Protein AF-A0A259NN08-F1 (afdb_monomer_lite)

Structure (mmCIF, N/CA/C/O backbone):
data_AF-A0A259NN08-F1
#
_entry.id   AF-A0A259NN08-F1
#
loop_
_atom_site.group_PDB
_atom_site.id
_atom_site.type_symbol
_atom_site.label_atom_id
_atom_site.label_alt_id
_atom_site.label_comp_id
_atom_site.label_asym_id
_atom_site.label_entity_id
_atom_site.label_seq_id
_atom_site.pdbx_PDB_ins_code
_atom_site.Cartn_x
_atom_site.Cartn_y
_atom_site.Cartn_z
_atom_site.occupancy
_atom_site.B_iso_or_equiv
_atom_site.auth_seq_id
_atom_site.auth_comp_id
_atom_site.auth_asym_id
_atom_site.auth_atom_id
_atom_site.pdbx_PDB_model_num
ATOM 1 N N . MET A 1 1 ? -8.388 13.231 16.267 1.00 87.25 1 MET A N 1
ATOM 2 C CA . MET A 1 1 ? -9.181 11.993 16.065 1.00 87.25 1 MET A CA 1
ATOM 3 C C . MET A 1 1 ? -8.551 11.195 14.936 1.00 87.25 1 MET A C 1
ATOM 5 O O . MET A 1 1 ? -8.188 11.804 13.936 1.00 87.25 1 MET A O 1
ATOM 9 N N . ILE A 1 2 ? -8.379 9.877 15.077 1.00 95.88 2 ILE A N 1
ATOM 10 C CA . ILE A 1 2 ? -7.629 9.086 14.085 1.00 95.88 2 ILE A CA 1
ATOM 11 C C . ILE A 1 2 ? -8.269 9.100 12.687 1.00 95.88 2 ILE A C 1
ATOM 13 O O . ILE A 1 2 ? -7.550 9.175 11.698 1.00 95.88 2 ILE A O 1
ATOM 17 N N . TYR A 1 3 ? -9.602 9.130 12.599 1.00 96.88 3 TYR A N 1
ATOM 18 C CA . TYR A 1 3 ? -10.326 9.185 11.325 1.00 96.88 3 TYR A CA 1
ATOM 19 C C . TYR A 1 3 ? -10.072 10.482 10.551 1.00 96.88 3 TYR A C 1
ATOM 21 O O . TYR A 1 3 ? -9.860 10.440 9.347 1.00 96.88 3 TYR A O 1
ATOM 29 N N . LEU A 1 4 ? -10.009 11.627 11.241 1.00 97.06 4 LEU A N 1
ATOM 30 C CA . LEU A 1 4 ? -9.666 12.908 10.612 1.00 97.06 4 LEU A CA 1
ATOM 31 C C . LEU A 1 4 ? -8.210 12.927 10.132 1.00 97.06 4 LEU A C 1
ATOM 33 O O . LEU A 1 4 ? -7.938 13.407 9.037 1.00 97.06 4 LEU A O 1
ATOM 37 N N . LYS A 1 5 ? -7.283 12.355 10.920 1.00 97.19 5 LYS A N 1
ATOM 38 C CA . LYS A 1 5 ? -5.887 12.167 10.489 1.00 97.19 5 LYS A CA 1
ATOM 39 C C . LYS A 1 5 ? -5.834 11.314 9.221 1.00 97.19 5 LYS A C 1
ATOM 41 O O . LYS A 1 5 ? -5.156 11.686 8.273 1.00 97.19 5 LYS A O 1
ATOM 46 N N . TRP A 1 6 ? -6.554 10.194 9.199 1.00 97.56 6 TRP A N 1
ATOM 47 C CA . TRP A 1 6 ? -6.638 9.327 8.028 1.00 97.56 6 TRP A CA 1
ATOM 48 C C . TRP A 1 6 ? -7.208 10.060 6.808 1.00 97.56 6 TRP A C 1
ATOM 50 O O . TRP A 1 6 ? -6.603 10.003 5.743 1.00 97.56 6 TRP A O 1
ATOM 60 N N . LEU A 1 7 ? -8.310 10.798 6.965 1.00 97.31 7 LEU A N 1
ATOM 61 C CA . LEU A 1 7 ? -8.932 11.547 5.872 1.00 97.31 7 LEU A CA 1
ATOM 62 C C . LEU A 1 7 ? -7.977 12.600 5.296 1.00 97.31 7 LEU A C 1
ATOM 64 O O . LEU A 1 7 ? -7.801 12.663 4.085 1.00 97.31 7 LEU A O 1
ATOM 68 N N . ALA A 1 8 ? -7.304 13.375 6.150 1.00 97.94 8 ALA A N 1
ATOM 69 C CA . ALA A 1 8 ? -6.311 14.355 5.712 1.00 97.94 8 ALA A CA 1
ATOM 70 C C . ALA A 1 8 ? -5.145 13.700 4.949 1.00 97.94 8 ALA A C 1
ATOM 72 O O . ALA A 1 8 ? -4.708 14.221 3.925 1.00 97.94 8 ALA A O 1
ATOM 73 N N . LEU A 1 9 ? -4.674 12.535 5.407 1.00 97.69 9 LEU A N 1
ATOM 74 C CA . LEU A 1 9 ? -3.636 11.769 4.714 1.00 97.69 9 LEU A CA 1
ATOM 75 C C . LEU A 1 9 ? -4.123 11.207 3.373 1.00 97.69 9 LEU A C 1
ATOM 77 O O . LEU A 1 9 ? -3.350 11.193 2.423 1.00 97.69 9 LEU A O 1
ATOM 81 N N . CYS A 1 10 ? -5.388 10.797 3.265 1.00 96.19 10 CYS A N 1
ATOM 82 C CA . CYS A 1 10 ? -5.976 10.373 1.993 1.00 96.19 10 CYS A CA 1
ATOM 83 C C . CYS A 1 10 ? -6.059 11.530 0.997 1.00 96.19 10 CYS A C 1
ATOM 85 O O . CYS A 1 10 ? -5.726 11.353 -0.168 1.00 96.19 10 CYS A O 1
ATOM 87 N N . LEU A 1 11 ? -6.463 12.718 1.453 1.00 96.38 11 LEU A N 1
ATOM 88 C CA . LEU A 1 11 ? -6.493 13.911 0.607 1.00 96.38 11 LEU A CA 1
ATOM 89 C C . LEU A 1 11 ? -5.084 14.291 0.136 1.00 96.38 11 LEU A C 1
ATOM 91 O O . LEU A 1 11 ? -4.893 14.584 -1.042 1.00 96.38 11 LEU A O 1
ATOM 95 N N . LEU A 1 12 ? -4.088 14.226 1.027 1.00 96.69 12 LEU A N 1
ATOM 96 C CA . LEU A 1 12 ? -2.688 14.431 0.658 1.00 96.69 12 LEU A CA 1
ATOM 97 C C . LEU A 1 12 ? -2.221 13.399 -0.374 1.00 96.69 12 LEU A C 1
ATOM 99 O O . LEU A 1 12 ? -1.596 13.770 -1.360 1.00 96.69 12 LEU A O 1
ATOM 103 N N . ASP A 1 13 ? -2.535 12.122 -0.166 1.00 95.31 13 ASP A N 1
ATOM 104 C CA . ASP A 1 13 ? -2.206 11.048 -1.100 1.00 95.31 13 ASP A CA 1
ATOM 105 C C . ASP A 1 13 ? -2.803 11.312 -2.493 1.00 95.31 13 ASP A C 1
ATOM 107 O O . ASP A 1 13 ? -2.093 11.221 -3.492 1.00 95.31 13 ASP A O 1
ATOM 111 N N . TRP A 1 14 ? -4.058 11.761 -2.574 1.00 94.25 14 TRP A N 1
ATOM 112 C CA . TRP A 1 14 ? -4.710 12.113 -3.841 1.00 94.25 14 TRP A CA 1
ATOM 113 C C . TRP A 1 14 ? -4.060 13.315 -4.534 1.00 94.25 14 TRP A C 1
ATOM 115 O O . TRP A 1 14 ? -3.833 13.282 -5.742 1.00 94.25 14 TRP A O 1
ATOM 125 N N . VAL A 1 15 ? -3.699 14.360 -3.783 1.00 95.75 15 VAL A N 1
ATOM 126 C CA . VAL A 1 15 ? -2.944 15.502 -4.328 1.00 95.75 15 VAL A CA 1
ATOM 127 C C . VAL A 1 15 ? -1.585 15.040 -4.856 1.00 95.75 15 VAL A C 1
ATOM 129 O O . VAL A 1 15 ? -1.176 15.404 -5.959 1.00 95.75 15 VAL A O 1
ATOM 132 N N . MET A 1 16 ? -0.900 14.180 -4.104 1.00 96.31 16 MET A N 1
ATOM 133 C CA . MET A 1 16 ? 0.395 13.637 -4.496 1.00 96.31 16 MET A CA 1
ATOM 134 C C . MET A 1 16 ? 0.298 12.721 -5.721 1.00 96.31 16 MET A C 1
ATOM 136 O O . MET A 1 16 ? 1.248 12.674 -6.501 1.00 96.31 16 MET A O 1
ATOM 140 N N . HIS A 1 17 ? -0.835 12.060 -5.972 1.00 94.88 17 HIS A N 1
ATOM 141 C CA . HIS A 1 17 ? -1.024 11.256 -7.184 1.00 94.88 17 HIS A CA 1
ATOM 142 C C . HIS A 1 17 ? -0.921 12.093 -8.466 1.00 94.88 17 HIS A C 1
ATOM 144 O O . HIS A 1 17 ? -0.378 11.614 -9.460 1.00 94.88 17 HIS A O 1
ATOM 150 N N . VAL A 1 18 ? -1.338 13.364 -8.446 1.00 94.88 18 VAL A N 1
ATOM 151 C CA . VAL A 1 18 ? -1.195 14.268 -9.605 1.00 94.88 18 VAL A CA 1
ATOM 152 C C . VAL A 1 18 ? 0.277 14.448 -9.991 1.00 94.88 18 VAL A C 1
ATOM 154 O O . VAL A 1 18 ? 0.616 14.548 -11.170 1.00 94.88 18 VAL A O 1
ATOM 157 N N . THR A 1 19 ? 1.183 14.410 -9.010 1.00 95.75 19 THR A N 1
ATOM 158 C CA . THR A 1 19 ? 2.625 14.561 -9.252 1.00 95.75 19 THR A CA 1
ATOM 159 C C . THR A 1 19 ? 3.241 13.367 -9.988 1.00 95.75 19 THR A C 1
ATOM 161 O O . THR A 1 19 ? 4.315 13.511 -10.575 1.00 95.75 19 THR A O 1
ATOM 164 N N . LEU A 1 20 ? 2.571 12.206 -10.019 1.00 95.31 20 LEU A N 1
ATOM 165 C CA . LEU A 1 20 ? 3.076 10.990 -10.667 1.00 95.31 20 LEU A CA 1
ATOM 166 C C . LEU A 1 20 ? 3.302 11.186 -12.172 1.00 95.31 20 LEU A C 1
ATOM 168 O O . LEU A 1 20 ? 4.257 10.632 -12.714 1.00 95.31 20 LEU A O 1
ATOM 172 N N . LEU A 1 21 ? 2.494 12.024 -12.832 1.00 93.25 21 LEU A N 1
ATOM 173 C CA . LEU A 1 21 ? 2.641 12.317 -14.262 1.00 93.25 21 LEU A CA 1
ATOM 174 C C . LEU A 1 21 ? 4.064 12.782 -14.618 1.00 93.25 21 LEU A C 1
ATOM 176 O O . LEU A 1 21 ? 4.598 12.407 -15.658 1.00 93.25 21 LEU A O 1
ATOM 180 N N . PHE A 1 22 ? 4.690 13.554 -13.726 1.00 95.12 22 PHE A N 1
ATOM 181 C CA . PHE A 1 22 ? 6.029 14.109 -13.926 1.00 95.12 22 PHE A CA 1
ATOM 182 C C . PHE A 1 22 ? 7.102 13.358 -13.134 1.00 95.12 22 PHE A C 1
ATOM 184 O O . PHE A 1 22 ? 8.208 13.147 -13.630 1.00 95.12 22 PHE A O 1
ATOM 191 N N . ALA A 1 23 ? 6.789 12.921 -11.912 1.00 95.50 23 ALA A N 1
ATOM 192 C CA . ALA A 1 23 ? 7.760 12.282 -11.035 1.00 95.50 23 ALA A CA 1
ATOM 193 C C . ALA A 1 23 ? 8.211 10.916 -11.570 1.00 95.50 23 ALA A C 1
ATOM 195 O O . ALA A 1 23 ? 9.403 10.615 -11.526 1.00 95.50 23 ALA A O 1
ATOM 196 N N . LEU A 1 24 ? 7.296 10.096 -12.103 1.00 95.00 24 LEU A N 1
ATOM 197 C CA . LEU A 1 24 ? 7.630 8.725 -12.500 1.00 95.00 24 LEU A CA 1
ATOM 198 C C . LEU A 1 24 ? 8.630 8.665 -13.667 1.00 95.00 24 LEU A C 1
ATOM 200 O O . LEU A 1 24 ? 9.645 7.979 -13.517 1.00 95.00 24 LEU A O 1
ATOM 204 N N . PRO A 1 25 ? 8.433 9.398 -14.786 1.00 95.19 25 PRO A N 1
ATOM 205 C CA . PRO A 1 25 ? 9.398 9.411 -15.884 1.00 95.19 25 PRO A CA 1
ATOM 206 C C . PRO A 1 25 ? 10.776 9.925 -15.458 1.00 95.19 25 PRO A C 1
ATOM 208 O O . PRO A 1 25 ? 11.789 9.374 -15.883 1.00 95.19 25 PRO A O 1
ATOM 211 N N . VAL A 1 26 ? 10.826 10.951 -14.602 1.00 96.06 26 VAL A N 1
ATOM 212 C CA . VAL A 1 26 ? 12.086 11.539 -14.126 1.00 96.06 26 VAL A CA 1
ATOM 213 C C . VAL A 1 26 ? 12.811 10.563 -13.202 1.00 96.06 26 VAL A C 1
ATOM 215 O O . VAL A 1 26 ? 13.972 10.239 -13.429 1.00 96.06 26 VAL A O 1
ATOM 218 N N . ILE A 1 27 ? 12.133 10.017 -12.193 1.00 95.12 27 ILE A N 1
ATOM 219 C CA . ILE A 1 27 ? 12.751 9.083 -11.243 1.00 95.12 27 ILE A CA 1
ATOM 220 C C . ILE A 1 27 ? 13.216 7.807 -11.959 1.00 95.12 27 ILE A C 1
ATOM 222 O O . ILE A 1 27 ? 14.317 7.323 -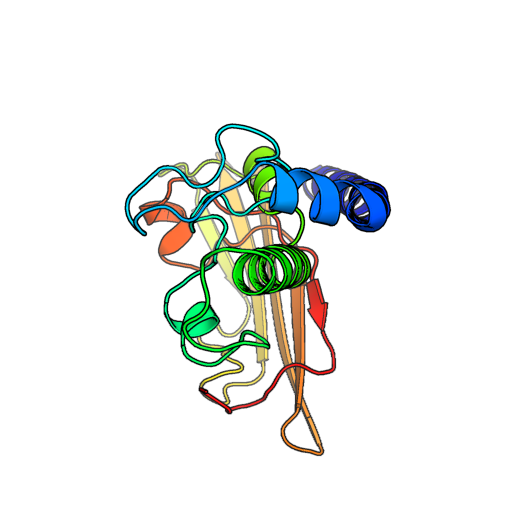11.695 1.00 95.12 27 ILE A O 1
ATOM 226 N N . ALA A 1 28 ? 12.435 7.276 -12.903 1.00 94.25 28 ALA A N 1
ATOM 227 C CA . ALA A 1 28 ? 12.818 6.097 -13.681 1.00 94.25 28 ALA A CA 1
ATOM 228 C C . ALA A 1 28 ? 14.071 6.322 -14.550 1.00 94.25 28 ALA A C 1
ATOM 230 O O . ALA A 1 28 ? 14.821 5.368 -14.794 1.00 94.25 28 ALA A O 1
ATOM 231 N N . LEU A 1 29 ? 14.308 7.563 -14.994 1.00 94.50 29 LEU A N 1
ATOM 232 C CA . LEU A 1 29 ? 15.490 7.957 -15.765 1.00 94.50 29 LEU A CA 1
ATOM 233 C C . LEU A 1 29 ? 16.755 7.972 -14.895 1.00 94.50 29 LEU A C 1
ATOM 235 O O . LEU A 1 29 ? 17.810 7.529 -15.340 1.00 94.50 29 LEU A O 1
ATOM 239 N N . PHE A 1 30 ? 16.635 8.426 -13.644 1.00 92.94 30 PHE A N 1
ATOM 240 C CA . PHE A 1 30 ? 17.750 8.514 -12.689 1.00 92.94 30 PHE A CA 1
ATOM 241 C C . PHE A 1 30 ? 17.925 7.268 -11.810 1.00 92.94 30 PHE A C 1
ATOM 243 O O . PHE A 1 30 ? 18.818 7.219 -10.964 1.00 92.94 30 PHE A O 1
ATOM 250 N N . THR A 1 31 ? 17.098 6.244 -12.001 1.00 91.12 31 THR A N 1
ATOM 251 C CA . THR A 1 31 ? 17.232 4.956 -11.317 1.00 91.12 31 THR A CA 1
ATOM 252 C C . THR A 1 31 ? 17.731 3.885 -12.275 1.00 91.12 31 THR A C 1
ATOM 254 O O . THR A 1 31 ? 17.393 3.847 -13.458 1.00 91.12 31 THR A O 1
ATOM 257 N N . ARG A 1 32 ? 18.554 2.987 -11.737 1.00 89.38 32 ARG A N 1
ATOM 258 C CA . ARG A 1 32 ? 19.102 1.823 -12.437 1.00 89.38 32 ARG A CA 1
ATOM 259 C C . ARG A 1 32 ? 18.629 0.543 -11.771 1.00 89.38 32 ARG A C 1
ATOM 261 O O . ARG A 1 32 ? 18.132 0.583 -10.647 1.00 89.38 32 ARG A O 1
ATOM 268 N N . GLU A 1 33 ? 18.798 -0.571 -12.470 1.00 89.94 33 GLU A N 1
ATOM 269 C CA . GLU A 1 33 ? 18.620 -1.894 -11.881 1.00 89.94 33 GLU A CA 1
ATOM 270 C C . GLU A 1 33 ? 19.486 -2.053 -10.627 1.00 89.94 33 GLU A C 1
ATOM 272 O O . GLU A 1 33 ? 20.635 -1.601 -10.581 1.00 89.94 33 GLU A O 1
ATOM 277 N N . GLN A 1 34 ? 18.918 -2.691 -9.607 1.00 89.56 34 GLN A N 1
ATOM 278 C CA . GLN A 1 34 ? 19.592 -2.977 -8.346 1.00 89.56 34 GLN A CA 1
ATOM 279 C C . GLN A 1 34 ? 19.284 -4.404 -7.882 1.00 89.56 34 GLN A C 1
ATOM 281 O O . GLN A 1 34 ? 18.180 -4.889 -8.104 1.00 89.56 34 GLN A O 1
ATOM 286 N N . PRO A 1 35 ? 20.195 -5.086 -7.178 1.00 87.06 35 PRO A N 1
ATOM 287 C CA . PRO A 1 35 ? 19.872 -6.334 -6.496 1.00 87.06 35 PRO A CA 1
ATOM 288 C C . PRO A 1 35 ? 18.635 -6.216 -5.585 1.00 87.06 35 PRO A C 1
ATOM 290 O O . PRO A 1 35 ? 18.445 -5.210 -4.903 1.00 87.06 35 PRO A O 1
ATOM 293 N N . TYR A 1 36 ? 17.811 -7.268 -5.534 1.00 83.75 36 TYR A N 1
ATOM 294 C CA . TYR A 1 36 ? 16.544 -7.295 -4.777 1.00 83.75 36 TYR A CA 1
ATOM 295 C C . TYR A 1 36 ? 16.689 -7.088 -3.260 1.00 83.75 36 TYR A C 1
ATOM 297 O O . TYR A 1 36 ? 15.703 -6.823 -2.584 1.00 83.75 36 TYR A O 1
ATOM 305 N N . ASN A 1 37 ? 17.897 -7.234 -2.720 1.00 77.00 37 ASN A N 1
ATOM 306 C CA . ASN A 1 37 ? 18.215 -7.082 -1.303 1.00 77.00 37 ASN A CA 1
ATOM 307 C C . ASN A 1 37 ? 18.754 -5.687 -0.934 1.00 77.00 37 ASN A C 1
ATOM 309 O O . ASN A 1 37 ? 19.098 -5.469 0.227 1.00 77.00 37 ASN A O 1
ATOM 313 N N . LEU A 1 38 ? 18.865 -4.756 -1.887 1.00 71.00 38 LEU A N 1
ATOM 314 C CA . LEU A 1 38 ? 19.333 -3.397 -1.613 1.00 71.00 38 LEU A CA 1
ATOM 315 C C . LEU A 1 38 ? 18.184 -2.430 -1.328 1.00 71.00 38 LEU A C 1
ATOM 317 O O . LEU A 1 38 ? 17.039 -2.640 -1.731 1.00 71.00 38 LEU A O 1
ATOM 321 N N . ARG A 1 39 ? 18.518 -1.336 -0.628 1.00 65.00 39 ARG A N 1
ATOM 322 C CA . ARG A 1 39 ? 17.580 -0.236 -0.390 1.00 65.00 39 ARG A CA 1
ATOM 323 C C . ARG A 1 39 ? 17.093 0.310 -1.732 1.00 65.00 39 ARG A C 1
ATOM 325 O O . ARG A 1 39 ? 17.924 0.692 -2.549 1.00 65.00 39 ARG A O 1
ATOM 332 N N . PRO A 1 40 ? 15.777 0.415 -1.932 1.00 69.12 40 PRO A N 1
ATOM 333 C CA . PRO A 1 40 ? 15.226 0.514 -3.274 1.00 69.12 40 PRO A CA 1
ATOM 334 C C . PRO A 1 40 ? 15.429 1.876 -3.939 1.00 69.12 40 PRO A C 1
ATOM 336 O O . PRO A 1 40 ? 15.799 1.947 -5.105 1.00 69.12 40 PRO A O 1
ATOM 339 N N . TYR A 1 41 ? 15.257 2.975 -3.203 1.00 81.56 41 TYR A N 1
ATOM 340 C CA . TYR A 1 41 ? 15.411 4.327 -3.739 1.00 81.56 41 TYR A CA 1
ATOM 341 C C . TYR A 1 41 ? 16.227 5.185 -2.772 1.00 81.56 41 TYR A C 1
ATOM 343 O O . TYR A 1 41 ? 15.844 5.363 -1.618 1.00 81.56 41 TYR A O 1
ATOM 351 N N . THR A 1 42 ? 17.345 5.741 -3.239 1.00 79.25 42 THR A N 1
ATOM 352 C CA . THR A 1 42 ? 18.116 6.770 -2.514 1.00 79.25 42 THR A CA 1
ATOM 353 C C . THR A 1 42 ? 17.570 8.176 -2.774 1.00 79.25 42 THR A C 1
ATOM 355 O O . THR A 1 42 ? 17.627 9.039 -1.904 1.00 79.25 42 THR A O 1
ATOM 358 N N . TRP A 1 43 ? 16.984 8.385 -3.954 1.00 87.25 43 TRP A N 1
ATOM 359 C CA . TRP A 1 43 ? 16.302 9.598 -4.397 1.00 87.25 43 TRP A CA 1
ATOM 360 C C . TRP A 1 43 ? 14.947 9.227 -5.012 1.00 87.25 43 TRP A C 1
ATOM 362 O O . TRP A 1 43 ? 14.787 8.129 -5.543 1.00 87.25 43 TRP A O 1
ATOM 372 N N . GLY A 1 44 ? 13.952 10.115 -4.917 1.00 89.31 44 GLY A N 1
ATOM 373 C CA . GLY A 1 44 ? 12.598 9.840 -5.417 1.00 89.31 44 GLY A CA 1
ATOM 374 C C . GLY A 1 44 ? 11.831 8.787 -4.603 1.00 89.31 44 GLY A C 1
ATOM 375 O O . GLY A 1 44 ? 10.775 8.322 -5.028 1.00 89.31 44 GLY A O 1
ATOM 376 N N . TRP A 1 45 ? 12.339 8.423 -3.421 1.00 90.75 45 TRP A N 1
ATOM 377 C CA . TRP A 1 45 ? 11.791 7.356 -2.580 1.00 90.75 45 TRP A CA 1
ATOM 378 C C . TRP A 1 45 ? 10.345 7.603 -2.152 1.00 90.75 45 TRP A C 1
ATOM 380 O O . TRP A 1 45 ? 9.614 6.642 -1.944 1.00 90.75 45 TRP A O 1
ATOM 390 N N . LEU A 1 46 ? 9.915 8.868 -2.064 1.00 93.94 46 LEU A N 1
ATOM 391 C CA . LEU A 1 46 ? 8.540 9.226 -1.715 1.00 93.94 46 LEU A CA 1
ATOM 392 C C . LEU A 1 46 ? 7.525 8.624 -2.704 1.00 93.94 46 LEU A C 1
ATOM 394 O O . LEU A 1 46 ? 6.458 8.175 -2.286 1.00 93.94 46 LEU A O 1
ATOM 398 N N . TRP A 1 47 ? 7.883 8.569 -3.992 1.00 94.62 47 TRP A N 1
ATOM 399 C CA . TRP A 1 47 ? 7.056 8.018 -5.070 1.00 94.62 47 TRP A CA 1
ATOM 400 C C . TRP A 1 47 ? 7.294 6.529 -5.317 1.00 94.62 47 TRP A C 1
ATOM 402 O O . TRP A 1 47 ? 6.425 5.860 -5.871 1.00 94.62 47 TRP A O 1
ATOM 412 N N . GLY A 1 48 ? 8.471 6.030 -4.943 1.00 91.44 48 GLY A N 1
ATOM 413 C CA . GLY A 1 48 ? 8.877 4.644 -5.133 1.00 91.44 48 GLY A CA 1
ATOM 414 C C . GLY A 1 48 ? 8.444 3.709 -4.005 1.00 91.44 48 GLY A C 1
ATOM 415 O O . GLY A 1 48 ? 7.895 4.112 -2.977 1.00 91.44 48 GLY A O 1
ATOM 416 N N . THR A 1 49 ? 8.733 2.426 -4.201 1.00 90.62 49 THR A N 1
ATOM 417 C CA . THR A 1 49 ? 8.564 1.374 -3.194 1.00 90.62 49 THR A CA 1
ATOM 418 C C . THR A 1 49 ? 9.688 1.407 -2.168 1.00 90.62 49 THR A C 1
ATOM 420 O O . THR A 1 49 ? 10.846 1.567 -2.528 1.00 90.62 49 THR A O 1
ATOM 423 N N . TRP A 1 50 ? 9.369 1.240 -0.882 1.00 88.19 50 TRP A N 1
ATOM 424 C CA . TRP A 1 50 ? 10.369 1.144 0.195 1.00 88.19 50 TRP A CA 1
ATOM 425 C C . TRP A 1 50 ? 10.833 -0.303 0.443 1.00 88.19 50 TRP A C 1
ATOM 427 O O . TRP A 1 50 ? 11.833 -0.507 1.127 1.00 88.19 50 TRP A O 1
ATOM 437 N N . ASP A 1 51 ? 10.139 -1.292 -0.130 1.00 87.25 51 ASP A N 1
ATOM 438 C CA . ASP A 1 51 ? 10.342 -2.730 0.083 1.00 87.25 51 ASP A CA 1
ATOM 439 C C . ASP A 1 51 ? 10.863 -3.494 -1.145 1.00 87.25 51 ASP A C 1
ATOM 441 O O . ASP A 1 51 ? 11.190 -4.671 -1.030 1.00 87.25 51 ASP A O 1
ATOM 445 N N . ASN A 1 52 ? 10.939 -2.854 -2.315 1.00 90.81 52 ASN A N 1
ATOM 446 C CA . ASN A 1 52 ? 11.308 -3.494 -3.582 1.00 90.81 52 ASN A CA 1
ATOM 447 C C . ASN A 1 52 ? 12.121 -2.547 -4.466 1.00 90.81 52 ASN A C 1
ATOM 449 O O . ASN A 1 52 ? 11.793 -1.358 -4.488 1.00 90.81 52 ASN A O 1
ATOM 453 N N . PRO A 1 53 ? 13.123 -3.045 -5.217 1.00 92.25 53 PRO A N 1
ATOM 454 C CA . PRO A 1 53 ? 14.016 -2.219 -6.029 1.00 92.25 53 PRO A CA 1
ATOM 455 C C . PRO A 1 53 ? 13.272 -1.506 -7.173 1.00 92.25 53 PRO A C 1
ATOM 457 O O . PRO A 1 53 ? 12.134 -1.869 -7.483 1.00 92.25 53 PRO A O 1
ATOM 460 N N . PRO A 1 54 ? 13.897 -0.526 -7.857 1.00 91.88 54 PRO A N 1
ATOM 461 C CA . PRO A 1 54 ? 13.201 0.294 -8.845 1.00 91.88 54 PRO A CA 1
ATOM 462 C C . PRO A 1 54 ? 12.622 -0.482 -10.026 1.00 91.88 54 PRO A C 1
ATOM 464 O O . PRO A 1 54 ? 11.595 -0.085 -10.568 1.00 91.88 54 PRO A O 1
ATOM 467 N N . GLN A 1 55 ? 13.261 -1.588 -10.425 1.00 92.25 55 GLN A N 1
ATOM 468 C CA . GLN A 1 55 ? 12.741 -2.475 -11.472 1.00 92.25 55 GLN A CA 1
ATOM 469 C C . GLN A 1 55 ? 11.556 -3.349 -11.029 1.00 92.25 55 GLN A C 1
ATOM 471 O O . GLN A 1 55 ? 10.987 -4.051 -11.859 1.00 92.25 55 GLN A O 1
ATOM 476 N N . GLY A 1 56 ? 11.178 -3.295 -9.753 1.00 92.19 56 GLY A N 1
ATOM 477 C CA . GLY A 1 56 ? 10.094 -4.062 -9.158 1.00 92.19 56 GLY A CA 1
ATOM 478 C C . GLY A 1 56 ? 10.503 -5.426 -8.626 1.00 92.19 56 GLY A C 1
ATOM 479 O O . GLY A 1 56 ? 11.670 -5.809 -8.669 1.00 92.19 56 GLY A O 1
ATOM 480 N N . ASP A 1 57 ? 9.523 -6.141 -8.072 1.00 91.69 57 ASP A N 1
ATOM 481 C CA . ASP A 1 57 ? 9.710 -7.496 -7.551 1.00 91.69 57 ASP A CA 1
ATOM 482 C C . ASP A 1 57 ? 9.912 -8.537 -8.672 1.00 91.69 57 ASP A C 1
ATOM 484 O O . ASP A 1 57 ? 9.655 -8.281 -9.851 1.00 91.69 57 ASP A O 1
ATOM 488 N N . ARG A 1 58 ? 10.366 -9.744 -8.304 1.00 91.31 58 ARG A N 1
ATOM 489 C CA . ARG A 1 58 ? 10.626 -10.818 -9.278 1.00 91.31 58 ARG A CA 1
ATOM 490 C C . ARG A 1 58 ? 9.397 -11.160 -10.112 1.00 91.31 58 ARG A C 1
ATOM 492 O O . ARG A 1 58 ? 9.523 -11.312 -11.317 1.00 91.31 58 ARG A O 1
ATOM 499 N N . GLY A 1 59 ? 8.223 -11.267 -9.490 1.00 90.75 59 GLY A N 1
ATOM 500 C CA . GLY A 1 59 ? 6.991 -11.607 -10.200 1.00 90.75 59 GLY A CA 1
ATOM 501 C C . GLY A 1 59 ? 6.605 -10.534 -11.216 1.00 90.75 59 GLY A C 1
ATOM 502 O O . GLY A 1 59 ? 6.138 -10.846 -12.310 1.00 90.75 59 GLY A O 1
ATOM 503 N N . PHE A 1 60 ? 6.840 -9.265 -10.888 1.00 93.06 60 PHE A N 1
ATOM 504 C CA . PHE A 1 60 ? 6.661 -8.164 -11.816 1.00 93.06 60 PHE A CA 1
ATOM 505 C C . PHE A 1 60 ? 7.601 -8.275 -13.010 1.00 93.06 60 PHE A C 1
ATOM 507 O O . PHE A 1 60 ? 7.115 -8.304 -14.138 1.00 93.06 60 PHE A O 1
ATOM 514 N N . VAL A 1 61 ? 8.905 -8.410 -12.763 1.00 94.00 61 VAL A N 1
ATOM 515 C CA . VAL A 1 61 ? 9.920 -8.492 -13.822 1.00 94.00 61 VAL A CA 1
ATOM 516 C C . VAL A 1 61 ? 9.701 -9.697 -14.740 1.00 94.00 61 VAL A C 1
ATOM 518 O O . VAL A 1 61 ? 9.926 -9.583 -15.942 1.00 94.00 61 VAL A O 1
ATOM 521 N N . THR A 1 62 ? 9.258 -10.840 -14.214 1.00 94.06 62 THR A N 1
ATOM 522 C CA . THR A 1 62 ? 9.110 -12.066 -15.014 1.00 94.06 62 THR A CA 1
ATOM 523 C C . THR A 1 62 ? 7.786 -12.166 -15.761 1.00 94.06 62 THR A C 1
ATOM 525 O O . THR A 1 62 ? 7.741 -12.833 -16.791 1.00 94.06 62 THR A O 1
ATOM 528 N N . SER A 1 63 ? 6.701 -11.565 -15.253 1.00 89.94 63 SER A N 1
ATOM 529 C CA . SER A 1 63 ? 5.352 -11.895 -15.749 1.00 89.94 63 SER A CA 1
ATOM 530 C C . SER A 1 63 ? 4.316 -10.770 -15.739 1.00 89.94 63 SER A C 1
ATOM 532 O O . SER A 1 63 ? 3.285 -10.916 -16.391 1.00 89.94 63 SER A O 1
ATOM 534 N N . ARG A 1 64 ? 4.536 -9.660 -15.015 1.00 88.94 64 ARG A N 1
ATOM 535 C CA . ARG A 1 64 ? 3.510 -8.601 -14.864 1.00 88.94 64 ARG A CA 1
ATOM 536 C C . ARG A 1 64 ? 3.914 -7.248 -15.445 1.00 88.94 64 ARG A C 1
ATOM 538 O O . ARG A 1 64 ? 3.098 -6.329 -15.441 1.00 88.94 64 ARG A O 1
ATOM 545 N N . CYS A 1 65 ? 5.153 -7.103 -15.903 1.00 92.12 65 CYS A N 1
ATOM 546 C CA . CYS A 1 65 ? 5.595 -5.939 -16.658 1.00 92.12 65 CYS A CA 1
ATOM 547 C C . CYS A 1 65 ? 5.294 -6.102 -18.159 1.00 92.12 65 CYS A C 1
ATOM 549 O O . CYS A 1 65 ? 4.966 -7.192 -18.626 1.00 92.12 65 CYS A O 1
ATOM 551 N N . TRP A 1 66 ? 5.405 -5.018 -18.931 1.00 91.75 66 TRP A N 1
ATOM 552 C CA . TRP A 1 66 ? 5.170 -5.060 -20.381 1.00 91.75 66 TRP A CA 1
ATOM 553 C C . TRP A 1 66 ? 6.279 -5.771 -21.151 1.00 91.75 66 TRP A C 1
ATOM 555 O O . TRP A 1 66 ? 6.026 -6.340 -22.209 1.00 91.75 66 TRP A O 1
ATOM 565 N N . LEU A 1 67 ? 7.509 -5.720 -20.637 1.00 94.50 67 LEU A N 1
ATOM 566 C CA . LEU A 1 67 ? 8.688 -6.271 -21.297 1.00 94.50 67 LEU A CA 1
ATOM 567 C C . LEU A 1 67 ? 9.381 -7.265 -20.353 1.00 94.50 67 LEU A C 1
ATOM 569 O O . LEU A 1 67 ? 10.316 -6.874 -19.647 1.00 94.50 67 L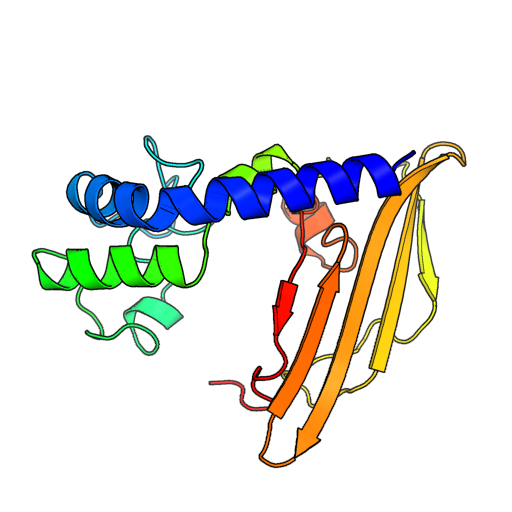EU A O 1
ATOM 573 N N . PRO A 1 68 ? 8.924 -8.530 -20.297 1.00 95.38 68 PRO A N 1
ATOM 574 C CA . PRO A 1 68 ? 9.436 -9.524 -19.360 1.00 95.38 68 PRO A CA 1
ATOM 575 C C . PRO A 1 68 ? 10.954 -9.697 -19.412 1.00 95.38 68 PRO A C 1
ATOM 577 O O . PRO A 1 68 ? 11.566 -9.718 -20.482 1.00 95.38 68 PRO A O 1
ATOM 580 N N . ASN A 1 69 ? 11.561 -9.846 -18.236 1.00 94.88 69 ASN A N 1
ATOM 581 C CA . ASN A 1 69 ? 13.001 -10.030 -18.035 1.00 94.88 69 ASN A CA 1
ATOM 582 C C . ASN A 1 69 ? 13.872 -8.876 -18.568 1.00 94.88 69 ASN A C 1
ATOM 584 O O . ASN A 1 69 ? 15.072 -9.049 -18.760 1.00 94.88 69 ASN A O 1
ATOM 588 N N . GLN A 1 70 ? 13.288 -7.697 -18.817 1.00 95.19 70 GLN A N 1
ATOM 589 C CA . GLN A 1 70 ? 14.024 -6.503 -19.235 1.00 95.19 70 GLN A CA 1
ATOM 590 C C . GLN A 1 70 ? 14.148 -5.514 -18.069 1.00 95.19 70 GLN A C 1
ATOM 592 O O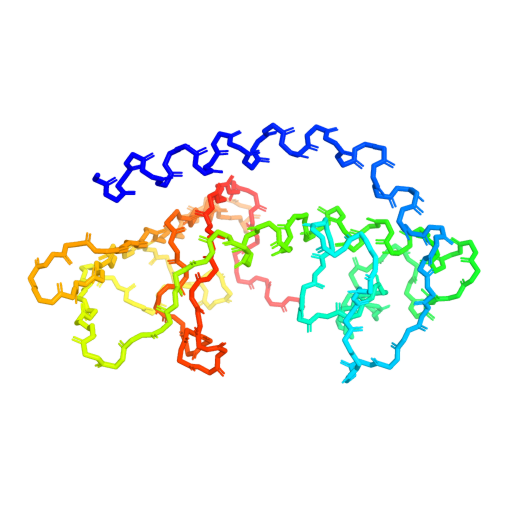 . GLN A 1 70 ? 13.162 -4.923 -17.627 1.00 95.19 70 GLN A O 1
ATOM 597 N N . THR A 1 71 ? 15.369 -5.297 -17.590 1.00 93.88 71 THR A N 1
ATOM 598 C CA . THR A 1 71 ? 15.663 -4.440 -16.423 1.00 93.88 71 THR A CA 1
ATOM 599 C C . THR A 1 71 ? 16.569 -3.249 -16.756 1.00 93.88 71 THR A C 1
ATOM 601 O O . THR A 1 71 ? 16.612 -2.270 -16.005 1.00 93.88 71 THR A O 1
ATOM 604 N N . THR A 1 72 ? 17.211 -3.255 -17.927 1.00 93.88 72 THR A N 1
ATOM 605 C CA . THR A 1 72 ? 18.187 -2.244 -18.366 1.00 93.88 72 THR A CA 1
ATOM 606 C C . THR A 1 72 ? 17.739 -1.472 -19.617 1.00 93.88 72 THR A C 1
ATOM 608 O O . THR A 1 72 ? 16.777 -1.837 -20.300 1.00 93.88 72 THR A O 1
ATOM 611 N N . GLY A 1 73 ? 18.418 -0.354 -19.902 1.00 94.19 73 GLY A N 1
ATOM 612 C CA . GLY A 1 73 ? 18.153 0.495 -21.071 1.00 94.19 73 GLY A CA 1
ATOM 613 C C . GLY A 1 73 ? 16.740 1.093 -21.103 1.00 94.19 73 GLY A C 1
ATOM 614 O O . GLY A 1 73 ? 16.095 1.258 -20.065 1.00 94.19 73 GLY A O 1
ATOM 615 N N . VAL A 1 74 ? 16.253 1.395 -22.313 1.00 95.56 74 VAL A N 1
ATOM 616 C CA . VAL A 1 74 ? 14.910 1.966 -22.550 1.00 95.56 74 VAL A CA 1
ATOM 617 C C . VAL A 1 74 ? 13.803 1.004 -22.108 1.00 95.56 74 VAL A C 1
ATOM 619 O O . VAL A 1 74 ? 12.810 1.419 -21.518 1.00 95.56 74 VAL A O 1
ATOM 622 N N . ARG A 1 75 ? 13.989 -0.303 -22.322 1.00 96.06 75 ARG A N 1
ATOM 623 C CA . ARG A 1 75 ? 13.010 -1.323 -21.919 1.00 96.06 75 ARG A CA 1
ATOM 624 C C . ARG A 1 75 ? 12.879 -1.416 -20.398 1.00 96.06 75 ARG A C 1
ATOM 626 O O . ARG A 1 75 ? 11.772 -1.397 -19.867 1.00 96.06 75 ARG A O 1
ATOM 633 N N . GLY A 1 76 ? 14.012 -1.440 -19.698 1.00 95.75 76 GLY A N 1
ATOM 634 C CA . GLY A 1 76 ? 14.055 -1.367 -18.242 1.00 95.75 76 GLY A CA 1
ATOM 635 C C . GLY A 1 76 ? 13.455 -0.070 -17.711 1.00 95.75 76 GLY A C 1
ATOM 636 O O . GLY A 1 76 ? 12.711 -0.100 -16.739 1.00 95.75 76 GLY A O 1
ATOM 637 N N . TYR A 1 77 ? 13.722 1.059 -18.373 1.00 96.06 77 TYR A N 1
ATOM 638 C CA . TYR A 1 77 ? 13.103 2.344 -18.052 1.00 96.06 77 TYR A CA 1
ATOM 639 C C . TYR A 1 77 ? 11.568 2.273 -18.095 1.00 96.06 77 TYR A C 1
ATOM 641 O O . TYR A 1 77 ? 10.926 2.601 -17.098 1.00 96.06 77 TYR A O 1
ATOM 649 N N . CYS A 1 78 ? 10.978 1.767 -19.184 1.00 96.12 78 CYS A N 1
ATOM 650 C CA . CYS A 1 78 ? 9.524 1.609 -19.295 1.00 96.12 78 CYS A CA 1
ATOM 651 C C . CYS A 1 78 ? 8.956 0.711 -18.185 1.00 96.12 78 CYS A C 1
ATOM 653 O O . CYS A 1 78 ? 7.938 1.044 -17.577 1.00 96.12 78 CYS A O 1
ATOM 655 N N . ASN A 1 79 ? 9.638 -0.393 -17.869 1.00 95.94 79 ASN A N 1
ATOM 656 C CA . ASN A 1 79 ? 9.227 -1.282 -16.783 1.00 95.94 79 ASN A CA 1
ATOM 657 C C . ASN A 1 79 ? 9.312 -0.612 -15.400 1.00 95.94 79 ASN A C 1
ATOM 659 O O . ASN A 1 79 ? 8.417 -0.823 -14.586 1.00 95.94 79 ASN A O 1
ATOM 663 N N . ARG A 1 80 ? 10.327 0.223 -15.131 1.00 94.56 80 ARG A N 1
ATOM 664 C CA . ARG A 1 80 ? 10.426 1.004 -13.880 1.00 94.56 80 ARG A CA 1
ATOM 665 C C . ARG A 1 80 ? 9.284 2.008 -13.745 1.00 94.56 80 ARG A C 1
AT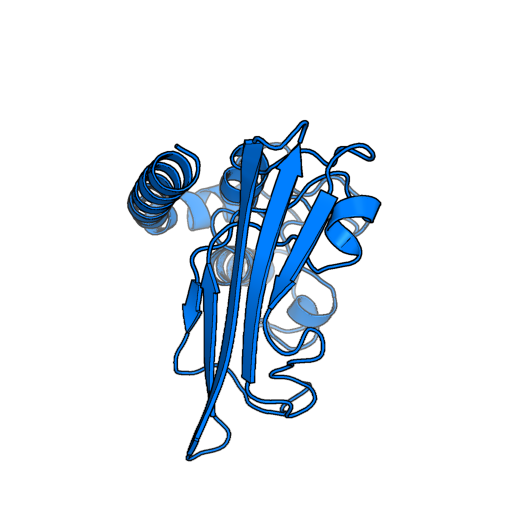OM 667 O O . ARG A 1 80 ? 8.682 2.103 -12.678 1.00 94.56 80 ARG A O 1
ATOM 674 N N . VAL A 1 81 ? 8.945 2.715 -14.827 1.00 95.50 81 VAL A N 1
ATOM 675 C CA . VAL A 1 81 ? 7.777 3.614 -14.846 1.00 95.50 81 VAL A CA 1
ATOM 676 C C . VAL A 1 81 ? 6.508 2.827 -14.509 1.00 95.50 81 VAL A C 1
ATOM 678 O O . VAL A 1 81 ? 5.771 3.208 -13.602 1.00 95.50 81 VAL A O 1
ATOM 681 N N . LEU A 1 82 ? 6.286 1.687 -15.171 1.00 95.44 82 LEU A N 1
ATOM 682 C CA . LEU A 1 82 ? 5.120 0.837 -14.928 1.00 95.44 82 LEU A CA 1
ATOM 683 C C . LEU A 1 82 ? 5.078 0.275 -13.497 1.00 95.44 82 LEU A C 1
ATOM 685 O O . LEU A 1 82 ? 4.003 0.190 -12.902 1.00 95.44 82 LEU A O 1
ATOM 689 N N . TRP A 1 83 ? 6.229 -0.074 -12.917 1.00 94.38 83 TRP A N 1
ATOM 690 C CA . TRP A 1 83 ? 6.318 -0.520 -11.527 1.00 94.38 83 TRP A CA 1
ATOM 691 C C . TRP A 1 83 ? 5.805 0.544 -10.555 1.00 94.38 83 TRP A C 1
ATOM 693 O O . TRP A 1 83 ? 5.022 0.233 -9.654 1.00 94.38 83 TRP A O 1
ATOM 703 N N . MET A 1 84 ? 6.208 1.799 -10.762 1.00 93.94 84 MET A N 1
ATOM 704 C CA . MET A 1 84 ? 5.782 2.909 -9.916 1.00 93.94 84 MET A CA 1
ATOM 705 C C . MET A 1 84 ? 4.322 3.309 -10.164 1.00 93.94 84 MET A C 1
ATOM 707 O O . MET A 1 84 ? 3.649 3.707 -9.222 1.00 93.94 84 MET A O 1
ATOM 711 N N . ILE A 1 85 ? 3.795 3.144 -11.385 1.00 93.38 85 ILE A N 1
ATOM 712 C CA . ILE A 1 85 ? 2.350 3.287 -11.653 1.00 93.38 85 ILE A CA 1
ATOM 713 C C . ILE A 1 85 ? 1.556 2.230 -10.878 1.00 93.38 85 ILE A C 1
ATOM 715 O O . ILE A 1 85 ? 0.490 2.519 -10.343 1.00 93.38 85 ILE A O 1
ATOM 719 N N . ARG A 1 86 ? 2.070 0.996 -10.812 1.00 91.06 86 ARG A N 1
ATOM 720 C CA . ARG A 1 86 ? 1.426 -0.112 -10.096 1.00 91.06 86 ARG A CA 1
ATOM 721 C C . ARG A 1 86 ? 1.484 0.056 -8.575 1.00 91.06 86 ARG A C 1
ATOM 723 O O . ARG A 1 86 ? 0.572 -0.393 -7.886 1.00 91.06 86 ARG A O 1
ATOM 730 N N . ASN A 1 87 ? 2.549 0.664 -8.056 1.00 91.62 87 ASN A N 1
ATOM 731 C CA . ASN A 1 87 ? 2.777 0.861 -6.623 1.00 91.62 87 ASN A CA 1
ATOM 732 C C . ASN A 1 87 ? 3.091 2.335 -6.314 1.00 91.62 87 ASN A C 1
ATOM 734 O O . ASN A 1 87 ? 4.195 2.642 -5.851 1.00 91.62 87 ASN A O 1
ATOM 738 N N . PRO A 1 88 ? 2.148 3.253 -6.584 1.00 93.50 88 PRO A N 1
ATOM 739 C CA . PRO A 1 88 ? 2.406 4.674 -6.451 1.00 93.50 88 PRO A CA 1
ATOM 740 C C . PRO A 1 88 ? 2.576 5.053 -4.981 1.00 93.50 88 PRO A C 1
ATOM 742 O O . PRO A 1 88 ? 1.916 4.499 -4.101 1.00 93.50 88 PRO A O 1
ATOM 745 N N . LEU A 1 89 ? 3.463 6.018 -4.726 1.00 95.06 89 LEU A N 1
ATOM 746 C CA . LEU A 1 89 ? 3.574 6.717 -3.440 1.00 95.06 89 LEU A CA 1
ATOM 747 C C . LEU A 1 89 ? 3.802 5.801 -2.223 1.00 95.06 89 LEU A C 1
ATOM 749 O O . LEU A 1 89 ? 3.452 6.145 -1.093 1.00 95.06 89 LEU A O 1
ATOM 753 N N . TYR A 1 90 ? 4.426 4.635 -2.411 1.00 92.81 90 TYR A N 1
ATOM 754 C CA . TYR A 1 90 ? 4.699 3.719 -1.301 1.00 92.81 90 TYR A CA 1
ATOM 755 C C . TYR A 1 90 ? 5.559 4.371 -0.210 1.00 92.81 90 TYR A C 1
ATOM 757 O O . TYR A 1 90 ? 5.341 4.101 0.974 1.00 92.81 90 TYR A O 1
ATOM 765 N N . GLY A 1 91 ? 6.495 5.248 -0.585 1.00 93.69 91 GLY A N 1
ATOM 766 C CA . GLY A 1 91 ? 7.261 6.069 0.348 1.00 93.69 91 GLY A CA 1
ATOM 767 C C . GLY A 1 91 ? 6.391 7.023 1.167 1.00 93.69 91 GLY A C 1
ATOM 768 O O . GLY A 1 91 ? 6.549 7.086 2.385 1.00 93.69 91 GLY A O 1
ATOM 769 N N . LEU A 1 92 ? 5.423 7.708 0.553 1.00 95.00 92 LEU A N 1
ATOM 770 C CA . LEU A 1 92 ? 4.458 8.537 1.288 1.00 95.00 92 LEU A CA 1
ATOM 771 C C . LEU A 1 92 ? 3.624 7.688 2.251 1.00 95.00 92 LEU A C 1
ATOM 773 O O . LEU A 1 92 ? 3.470 8.042 3.418 1.00 95.00 92 LEU A O 1
ATOM 777 N N . ALA A 1 93 ? 3.148 6.528 1.801 1.00 94.94 93 ALA A N 1
ATOM 778 C CA . ALA A 1 93 ? 2.388 5.610 2.641 1.00 94.94 93 ALA A CA 1
ATOM 779 C C . ALA A 1 93 ? 3.222 5.045 3.812 1.00 94.94 93 ALA A C 1
ATOM 781 O O . ALA A 1 93 ? 2.668 4.730 4.869 1.00 94.94 93 ALA A O 1
ATOM 782 N N . ARG A 1 94 ? 4.551 4.939 3.647 1.00 93.12 94 ARG A N 1
ATOM 783 C CA . ARG A 1 94 ? 5.513 4.625 4.718 1.00 93.12 94 ARG A CA 1
ATOM 784 C C . ARG A 1 94 ? 5.709 5.798 5.674 1.00 93.12 94 ARG A C 1
ATOM 786 O O . ARG A 1 94 ? 5.734 5.576 6.879 1.00 93.12 94 ARG A O 1
ATOM 793 N N . LEU A 1 95 ? 5.827 7.021 5.161 1.00 94.50 95 LEU A N 1
ATOM 794 C CA . LEU A 1 95 ? 5.932 8.237 5.972 1.00 94.50 95 LEU A CA 1
ATOM 795 C C . LEU A 1 95 ? 4.670 8.450 6.826 1.00 94.50 95 LEU A C 1
ATOM 797 O O . LEU A 1 95 ? 4.752 8.851 7.982 1.00 94.50 95 LEU A O 1
ATOM 801 N N . ALA A 1 96 ? 3.504 8.124 6.271 1.00 96.88 96 ALA A N 1
ATOM 802 C CA . ALA A 1 96 ? 2.201 8.202 6.923 1.00 96.88 96 ALA A CA 1
ATOM 803 C C . ALA A 1 96 ? 1.852 6.972 7.789 1.00 96.88 96 ALA A C 1
ATOM 805 O O . ALA A 1 96 ? 0.726 6.869 8.290 1.00 96.88 96 ALA A O 1
ATOM 806 N N . ALA A 1 97 ? 2.775 6.018 7.934 1.00 97.06 97 ALA A N 1
ATOM 807 C CA . ALA A 1 97 ? 2.532 4.758 8.621 1.00 97.06 97 ALA A CA 1
ATOM 808 C C . ALA A 1 97 ? 2.296 4.928 10.130 1.00 97.06 97 ALA A C 1
ATOM 810 O O . ALA A 1 97 ? 2.701 5.914 10.749 1.00 97.06 97 ALA A O 1
ATOM 811 N N . LEU A 1 98 ? 1.665 3.921 10.735 1.00 97.50 98 LEU A N 1
ATOM 812 C CA . LEU A 1 98 ? 1.623 3.778 12.189 1.00 97.50 98 LEU A CA 1
ATOM 813 C C . LEU A 1 98 ? 2.784 2.889 12.640 1.00 97.50 98 LEU A C 1
ATOM 815 O O . LEU A 1 98 ? 2.925 1.797 12.086 1.00 97.50 98 LEU A O 1
ATOM 819 N N . PRO A 1 99 ? 3.601 3.313 13.619 1.00 97.06 99 PRO A N 1
ATOM 820 C CA . PRO A 1 99 ? 4.634 2.453 14.176 1.00 97.06 99 PRO A CA 1
ATOM 821 C C . PRO A 1 99 ? 3.994 1.273 14.907 1.00 97.06 99 PRO A C 1
ATOM 823 O O . PRO A 1 99 ? 2.919 1.403 15.501 1.00 97.06 99 PRO A O 1
ATOM 826 N N . TYR A 1 100 ? 4.657 0.123 14.859 1.00 96.88 100 TYR A N 1
ATOM 827 C CA . TYR A 1 100 ? 4.283 -1.009 15.693 1.00 96.88 100 TYR A CA 1
ATOM 828 C C . TYR A 1 100 ? 4.552 -0.683 17.163 1.00 96.88 100 TYR A C 1
ATOM 830 O O . TYR A 1 100 ? 5.572 -0.086 17.502 1.00 96.88 100 TYR A O 1
ATOM 838 N N . ASN A 1 101 ? 3.620 -1.062 18.032 1.00 96.69 101 ASN A N 1
ATOM 839 C CA . ASN A 1 101 ? 3.774 -0.947 19.473 1.00 96.69 101 ASN A CA 1
ATOM 840 C C . ASN A 1 101 ? 3.235 -2.240 20.110 1.00 96.69 101 ASN A C 1
ATOM 842 O O . ASN A 1 101 ? 2.057 -2.538 19.903 1.00 96.69 101 ASN A O 1
ATOM 846 N N . PRO A 1 102 ? 4.060 -3.000 20.853 1.00 95.88 102 PRO A N 1
ATOM 847 C CA . PRO A 1 102 ? 3.640 -4.261 21.465 1.00 95.88 102 PRO A CA 1
ATOM 848 C C . PRO A 1 102 ? 2.568 -4.092 22.553 1.00 95.88 102 PRO A C 1
ATOM 850 O O . PRO A 1 102 ? 1.813 -5.027 22.795 1.00 95.88 102 PRO A O 1
ATOM 853 N N . ASP A 1 103 ? 2.452 -2.908 23.161 1.00 97.56 103 ASP A N 1
ATOM 854 C CA . ASP A 1 103 ? 1.435 -2.592 24.175 1.00 97.56 103 ASP A CA 1
ATOM 855 C C . ASP A 1 103 ? 0.087 -2.194 23.551 1.00 97.56 103 ASP A C 1
ATOM 857 O O . ASP A 1 103 ? -0.906 -1.972 24.253 1.00 97.56 103 ASP A O 1
ATOM 861 N N . ALA A 1 104 ? 0.035 -2.039 22.225 1.00 97.56 104 ALA A N 1
ATOM 862 C CA . ALA A 1 104 ? -1.198 -1.721 21.532 1.00 97.56 104 ALA A CA 1
ATOM 863 C C . ALA A 1 104 ? -2.061 -2.977 21.360 1.00 97.56 104 ALA A C 1
ATOM 865 O O . ALA A 1 104 ? -1.619 -4.017 20.880 1.00 97.56 104 ALA A O 1
ATOM 866 N N . VAL A 1 105 ? -3.341 -2.851 21.693 1.00 97.69 105 VAL A N 1
ATOM 867 C CA . VAL A 1 105 ? -4.334 -3.913 21.561 1.00 97.69 105 VAL A CA 1
ATOM 868 C C . VAL A 1 105 ? -5.034 -3.772 20.215 1.00 97.69 105 VAL A C 1
ATOM 870 O O . VAL A 1 105 ? -5.657 -2.743 19.930 1.00 97.69 105 VAL A O 1
ATOM 873 N N . LEU A 1 106 ? -4.934 -4.814 19.392 1.00 97.69 106 LEU A N 1
ATOM 874 C CA . LEU A 1 106 ? -5.654 -4.946 18.130 1.00 97.69 106 LEU A CA 1
ATOM 875 C C . LEU A 1 106 ? -6.918 -5.780 18.353 1.00 97.69 106 LEU A C 1
ATOM 877 O O . LEU A 1 106 ? -6.841 -6.943 18.741 1.00 97.69 106 LEU A O 1
ATOM 881 N N . THR A 1 107 ? -8.080 -5.195 18.089 1.00 97.94 107 THR A N 1
ATOM 882 C CA . THR A 1 107 ? -9.367 -5.904 18.077 1.00 97.94 107 THR A CA 1
ATOM 883 C C . THR A 1 107 ? -10.001 -5.802 16.700 1.00 97.94 107 THR A C 1
ATOM 885 O O . THR A 1 107 ? -9.686 -4.889 15.937 1.00 97.94 107 THR A O 1
ATOM 888 N N . TYR A 1 108 ? -10.892 -6.728 16.353 1.00 98.19 108 TYR A N 1
ATOM 889 C CA . TYR A 1 108 ? -11.592 -6.696 15.073 1.00 98.19 108 TYR A CA 1
ATOM 890 C C . TYR A 1 108 ? -12.994 -7.296 15.168 1.00 98.19 108 TYR A C 1
ATOM 892 O O . TYR A 1 108 ? -13.311 -8.041 16.093 1.00 98.19 108 TYR A O 1
ATOM 900 N N . VAL A 1 109 ? -13.820 -6.957 14.183 1.00 98.31 109 VAL A N 1
ATOM 901 C CA . VAL A 1 109 ? -15.123 -7.571 13.906 1.00 98.31 109 VAL A CA 1
ATOM 902 C C . VAL A 1 109 ? -15.175 -8.000 12.440 1.00 98.31 109 VAL A C 1
ATOM 904 O O . VAL A 1 109 ? -14.553 -7.353 11.596 1.00 98.31 109 VAL A O 1
ATOM 907 N N . GLY A 1 110 ? -15.910 -9.069 12.134 1.00 97.50 110 GLY A N 1
ATOM 908 C CA . GLY A 1 110 ? -15.959 -9.676 10.798 1.00 97.50 110 GLY A CA 1
ATOM 909 C C . GLY A 1 110 ? -15.019 -10.877 10.656 1.00 97.50 110 GLY A C 1
ATOM 910 O O . GLY A 1 110 ? -14.613 -11.465 11.658 1.00 97.50 110 GLY A O 1
ATOM 911 N N . ASP A 1 111 ? -14.694 -11.251 9.418 1.00 96.50 111 ASP A N 1
ATOM 912 C CA . ASP A 1 111 ? -13.859 -12.424 9.122 1.00 96.50 111 ASP A CA 1
ATOM 913 C C . ASP A 1 111 ? -12.409 -12.005 8.807 1.00 96.50 111 ASP A C 1
ATOM 915 O O . ASP A 1 111 ? -12.170 -11.341 7.795 1.00 96.50 111 ASP A O 1
ATOM 919 N N . PRO A 1 112 ? -11.414 -12.378 9.634 1.00 94.62 112 PRO A N 1
ATOM 920 C CA . PRO A 1 112 ? -10.012 -12.042 9.388 1.00 94.62 112 PRO A CA 1
ATOM 921 C C . PRO A 1 112 ? -9.391 -12.847 8.234 1.00 94.62 112 PRO A C 1
ATOM 923 O O . PRO A 1 112 ? -8.306 -12.499 7.773 1.00 94.62 112 PRO A O 1
ATOM 926 N N . ASN A 1 113 ? -10.055 -13.904 7.754 1.00 94.75 113 ASN A N 1
ATOM 927 C CA . ASN A 1 113 ? -9.538 -14.809 6.725 1.00 94.75 113 ASN A CA 1
ATOM 928 C C . ASN A 1 113 ? -10.031 -14.470 5.309 1.00 94.75 113 ASN A C 1
ATOM 930 O O . ASN A 1 113 ? -9.873 -15.282 4.392 1.00 94.75 113 ASN A O 1
ATOM 934 N N . ILE A 1 114 ? -10.633 -13.293 5.114 1.00 94.56 114 ILE A N 1
ATOM 935 C CA . ILE A 1 114 ? -11.085 -12.839 3.795 1.00 94.56 114 ILE A CA 1
ATOM 936 C C . ILE A 1 114 ? -9.911 -12.675 2.829 1.00 94.56 114 ILE A C 1
ATOM 938 O O . ILE A 1 114 ? -8.822 -12.214 3.183 1.00 94.56 114 ILE A O 1
ATOM 942 N N . SER A 1 115 ? -10.137 -13.040 1.572 1.00 91.31 115 SER A N 1
ATOM 943 C CA . SER A 1 115 ? -9.093 -13.079 0.555 1.00 91.31 115 SER A CA 1
ATOM 944 C C . SER A 1 115 ? -9.699 -13.099 -0.842 1.00 91.31 115 SER A C 1
ATOM 946 O O . SER A 1 115 ? -10.454 -13.999 -1.206 1.00 91.31 115 SER A O 1
ATOM 948 N N . ASP A 1 116 ? -9.308 -12.126 -1.660 1.00 90.00 116 ASP A N 1
ATOM 949 C CA . ASP A 1 116 ? -9.553 -12.106 -3.101 1.00 90.00 116 ASP A CA 1
ATOM 950 C C . ASP A 1 116 ? -8.900 -13.313 -3.789 1.00 90.00 116 ASP A C 1
ATOM 952 O O . ASP A 1 116 ? -9.492 -13.928 -4.673 1.00 90.00 116 ASP A O 1
ATOM 956 N N . LYS A 1 117 ? -7.709 -13.713 -3.331 1.00 87.94 117 LYS A N 1
ATOM 957 C CA . LYS A 1 117 ? -6.920 -14.801 -3.928 1.00 87.94 117 LYS A CA 1
ATOM 958 C C . LYS A 1 117 ? -7.477 -16.186 -3.623 1.00 87.94 117 LYS A C 1
ATOM 960 O O . LYS A 1 117 ? -7.473 -17.046 -4.494 1.00 87.94 117 LYS A O 1
ATOM 965 N N . GLU A 1 118 ? -7.963 -16.396 -2.404 1.00 90.88 118 GLU A N 1
ATOM 966 C CA . GLU A 1 118 ? -8.508 -17.688 -1.957 1.00 90.88 118 GLU A CA 1
ATOM 967 C C . GLU A 1 118 ? -10.023 -17.793 -2.169 1.00 90.88 118 GLU A C 1
ATOM 969 O O . GLU A 1 118 ? -10.648 -18.734 -1.687 1.00 90.88 118 GLU A O 1
ATOM 974 N N . ARG A 1 119 ? -10.627 -16.825 -2.876 1.00 91.12 119 ARG A N 1
ATOM 975 C CA . ARG A 1 119 ? -12.078 -16.732 -3.096 1.00 91.12 119 ARG A CA 1
ATOM 976 C C . ARG A 1 119 ? -12.882 -16.751 -1.791 1.00 91.12 119 ARG A C 1
ATOM 978 O O . ARG A 1 119 ? -13.905 -17.420 -1.684 1.00 91.12 119 ARG A O 1
ATOM 985 N N . ARG A 1 120 ? -12.435 -15.983 -0.797 1.00 94.56 120 ARG A N 1
ATOM 986 C CA . ARG A 1 120 ? -13.112 -15.805 0.495 1.00 94.56 120 ARG A CA 1
ATOM 987 C C . ARG A 1 120 ? -13.677 -14.390 0.572 1.00 94.56 120 ARG A C 1
ATOM 989 O O . ARG A 1 120 ? -12.927 -13.456 0.869 1.00 94.56 120 ARG A O 1
ATOM 996 N N . PRO A 1 121 ? -14.954 -14.200 0.204 1.00 96.25 121 PRO A N 1
ATOM 997 C CA . PRO A 1 121 ? -15.578 -12.892 0.242 1.00 96.25 121 PRO A CA 1
ATOM 998 C C . PRO A 1 121 ? -15.909 -12.514 1.686 1.00 96.25 121 PRO A C 1
ATOM 1000 O O . PRO A 1 121 ? -16.043 -13.377 2.550 1.00 96.25 121 PRO A O 1
ATOM 1003 N N . GLY A 1 122 ? -16.094 -11.227 1.939 1.00 97.44 122 GLY A N 1
ATOM 1004 C CA . GLY A 1 122 ? -16.491 -10.730 3.246 1.00 97.44 122 GLY A CA 1
ATOM 1005 C C . GLY A 1 122 ? -15.825 -9.408 3.569 1.00 97.44 122 GLY A C 1
ATOM 1006 O O . GLY A 1 122 ? -15.341 -8.687 2.692 1.00 97.44 122 GLY A O 1
ATOM 1007 N N . TRP A 1 123 ? -15.818 -9.087 4.852 1.00 98.31 123 TRP A N 1
ATOM 1008 C CA . TRP A 1 123 ? -15.197 -7.881 5.358 1.00 98.31 123 TRP A CA 1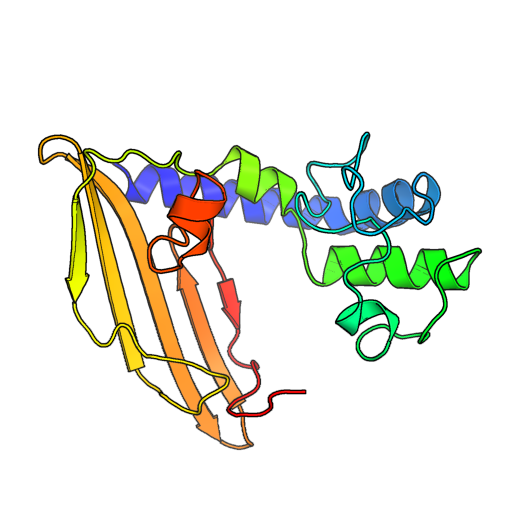
ATOM 1009 C C . TRP A 1 123 ? -14.712 -8.086 6.791 1.00 98.31 123 TRP A C 1
ATOM 1011 O O . TRP A 1 123 ? -15.222 -8.940 7.520 1.00 98.31 123 TRP A O 1
ATOM 1021 N N . TYR A 1 124 ? -13.758 -7.257 7.195 1.00 98.44 124 TYR A N 1
ATOM 1022 C CA . TYR A 1 124 ? -13.459 -7.025 8.600 1.00 98.44 124 TYR A CA 1
ATOM 1023 C C . TYR A 1 124 ? -13.242 -5.544 8.866 1.00 98.44 124 TYR A C 1
ATOM 1025 O O . TYR A 1 124 ? -12.847 -4.774 7.985 1.00 98.44 124 TYR A O 1
ATOM 1033 N N . PHE A 1 125 ? -13.450 -5.166 10.121 1.00 98.56 125 PHE A N 1
ATOM 1034 C CA . PHE A 1 125 ? -13.063 -3.873 10.648 1.00 98.56 125 PHE A CA 1
ATOM 1035 C C . PHE A 1 125 ? -12.214 -4.057 11.901 1.00 98.56 125 PHE A C 1
ATOM 1037 O O . PHE A 1 125 ? -12.695 -4.573 12.909 1.00 98.56 125 PHE A O 1
ATOM 1044 N N . ALA A 1 126 ? -10.955 -3.636 11.833 1.00 98.31 126 ALA A N 1
ATOM 1045 C CA . ALA A 1 126 ? -10.000 -3.716 12.925 1.00 98.31 126 ALA A CA 1
ATOM 1046 C C . ALA A 1 126 ? -9.759 -2.341 13.562 1.00 98.31 126 ALA A C 1
ATOM 1048 O O . ALA A 1 126 ? -9.766 -1.308 12.890 1.00 98.31 126 ALA A O 1
ATOM 1049 N N . GLN A 1 127 ? -9.515 -2.330 14.868 1.00 98.44 127 GLN A N 1
ATOM 1050 C CA . GLN A 1 127 ? -9.186 -1.158 15.669 1.00 98.44 127 GLN A CA 1
ATOM 1051 C C . GLN A 1 127 ? -7.899 -1.417 16.447 1.00 98.44 127 GLN A C 1
ATOM 1053 O O . GLN A 1 127 ? -7.785 -2.415 17.150 1.00 98.44 127 GLN A O 1
ATOM 1058 N N . LEU A 1 128 ? -6.956 -0.479 16.367 1.00 98.31 128 LEU A N 1
ATOM 1059 C CA . LEU A 1 128 ? -5.738 -0.491 17.171 1.00 98.31 128 LEU A CA 1
ATOM 1060 C C . LEU A 1 128 ? -5.861 0.544 18.287 1.00 98.31 128 LEU A C 1
ATOM 1062 O O . LEU A 1 128 ? -6.074 1.735 18.017 1.00 98.31 128 LEU A O 1
ATOM 1066 N N . ARG A 1 129 ? -5.716 0.106 19.538 1.00 98.31 129 ARG A N 1
ATOM 1067 C CA . ARG A 1 129 ? -5.816 0.964 20.722 1.00 98.31 129 ARG A CA 1
ATOM 1068 C C . ARG A 1 129 ? -4.558 0.892 21.569 1.00 98.31 129 ARG A C 1
ATOM 1070 O O . ARG A 1 129 ? -4.066 -0.189 21.839 1.00 98.31 129 ARG A O 1
ATOM 1077 N N . LEU A 1 130 ? -4.090 2.037 22.048 1.00 97.75 130 LEU A N 1
ATOM 1078 C CA . LEU A 1 130 ? -3.004 2.129 23.023 1.00 97.75 130 LEU A CA 1
ATOM 1079 C C . LEU A 1 130 ? -3.525 2.885 24.242 1.00 97.75 130 LEU A C 1
ATOM 1081 O O . LEU A 1 130 ? -4.070 3.978 24.084 1.00 97.75 130 LEU A O 1
ATOM 1085 N N . ALA A 1 131 ? -3.409 2.290 25.433 1.00 96.38 131 ALA A N 1
ATOM 1086 C CA . ALA A 1 131 ? -3.970 2.842 26.672 1.00 96.38 131 ALA A CA 1
ATOM 1087 C C . ALA A 1 131 ? -5.447 3.284 26.513 1.00 96.38 131 ALA A C 1
ATOM 1089 O O . ALA A 1 131 ? -5.829 4.405 26.840 1.00 96.38 131 ALA A O 1
ATOM 1090 N N . GLY A 1 132 ? -6.274 2.431 25.891 1.00 95.06 132 GLY A N 1
ATOM 1091 C CA . GLY A 1 132 ? -7.699 2.690 25.623 1.00 95.06 132 GLY A CA 1
ATOM 1092 C C . GLY A 1 132 ? -7.997 3.662 24.467 1.00 95.06 132 GLY A C 1
ATOM 1093 O O . GLY A 1 132 ? -9.102 3.643 23.910 1.00 95.06 132 GLY A O 1
ATOM 1094 N N . LYS A 1 133 ? -7.021 4.464 24.029 1.00 97.12 133 LYS A N 1
ATOM 1095 C CA . LYS A 1 133 ? -7.171 5.440 22.942 1.00 97.12 133 LYS A CA 1
ATOM 1096 C C . LYS A 1 133 ? -7.060 4.770 21.576 1.00 97.12 133 LYS A C 1
ATOM 1098 O O . LYS A 1 133 ? -6.089 4.075 21.302 1.00 97.12 133 LYS A O 1
ATOM 1103 N N . LEU A 1 134 ? -8.015 5.038 20.686 1.00 97.88 134 LEU A N 1
ATOM 1104 C CA . LEU A 1 134 ? -7.962 4.592 19.292 1.00 97.88 134 LEU A CA 1
ATOM 1105 C C . LEU A 1 134 ? -6.850 5.331 18.527 1.00 97.88 134 LEU A C 1
ATOM 1107 O O . LEU A 1 134 ? -6.922 6.550 18.339 1.00 97.88 134 LEU A O 1
ATOM 1111 N N . ILE A 1 135 ? -5.841 4.583 18.081 1.00 97.75 135 ILE A N 1
ATOM 1112 C CA . ILE A 1 135 ? -4.658 5.095 17.371 1.00 97.75 135 ILE A CA 1
ATOM 1113 C C . ILE A 1 135 ? -4.572 4.630 15.916 1.00 97.75 135 ILE A C 1
ATOM 1115 O O . ILE A 1 135 ? -3.814 5.214 15.148 1.00 97.75 135 ILE A O 1
ATOM 1119 N N . GLY A 1 136 ? -5.359 3.629 15.525 1.00 98.12 136 GLY A N 1
ATOM 1120 C CA . GLY A 1 136 ? -5.405 3.107 14.164 1.00 98.12 136 GLY A CA 1
ATOM 1121 C C . GLY A 1 136 ? -6.696 2.349 13.903 1.00 98.12 136 GLY A C 1
ATOM 1122 O O . GLY A 1 136 ? -7.381 1.926 14.834 1.00 98.12 136 GLY A O 1
ATOM 1123 N N . PHE A 1 137 ? -7.030 2.185 12.631 1.00 98.44 137 PHE A N 1
ATOM 1124 C CA . PHE A 1 137 ? -8.107 1.306 12.200 1.00 98.44 137 PHE A CA 1
ATOM 1125 C C . PHE A 1 137 ? -7.765 0.697 10.845 1.00 98.44 137 PHE A C 1
ATOM 1127 O O . PHE A 1 137 ? -6.894 1.203 10.133 1.00 98.44 137 PHE A O 1
ATOM 1134 N N . GLU A 1 138 ? -8.486 -0.354 10.490 1.00 98.38 138 GLU A N 1
ATOM 1135 C CA . GLU A 1 138 ? -8.438 -0.959 9.172 1.00 98.38 138 GLU A CA 1
ATOM 1136 C C . GLU A 1 138 ? -9.827 -1.444 8.773 1.00 98.38 138 GLU A C 1
ATOM 1138 O O . GLU A 1 138 ? -10.442 -2.208 9.506 1.00 98.38 138 GLU A O 1
ATOM 1143 N N . LEU A 1 139 ? -10.308 -1.039 7.605 1.00 98.25 139 LEU A N 1
ATOM 1144 C CA . LEU A 1 139 ? -11.442 -1.673 6.944 1.00 98.25 139 LEU A CA 1
ATOM 1145 C C . LEU A 1 139 ? -10.904 -2.452 5.750 1.00 98.25 139 LEU A C 1
ATOM 1147 O O . LEU A 1 139 ? -10.219 -1.862 4.915 1.00 98.25 139 LEU A O 1
ATOM 1151 N N . TYR A 1 140 ? -11.239 -3.734 5.639 1.00 98.06 140 TYR A N 1
ATOM 1152 C CA . TYR A 1 140 ? -10.967 -4.521 4.439 1.00 98.06 140 TYR A CA 1
ATOM 1153 C C . TYR A 1 140 ? -12.248 -5.199 3.964 1.00 98.06 140 TYR A C 1
ATOM 1155 O O . TYR A 1 140 ? -12.970 -5.783 4.765 1.00 98.06 140 TYR A O 1
ATOM 1163 N N . VAL A 1 141 ? -12.536 -5.089 2.669 1.00 98.12 141 VAL A N 1
ATOM 1164 C CA . VAL A 1 141 ? -13.729 -5.637 2.018 1.00 98.12 141 VAL A CA 1
ATOM 1165 C C . VAL A 1 141 ? -13.305 -6.351 0.743 1.00 98.12 141 VAL A C 1
ATOM 1167 O O . VAL A 1 141 ? -12.571 -5.787 -0.072 1.00 98.12 141 VAL A O 1
ATOM 1170 N N . VAL A 1 142 ? -13.807 -7.570 0.567 1.00 97.50 142 VAL A N 1
ATOM 1171 C CA . VAL A 1 142 ? -13.728 -8.357 -0.664 1.00 97.50 142 VAL A CA 1
ATOM 1172 C C . VAL A 1 142 ? -15.150 -8.764 -1.036 1.00 97.50 142 VAL A C 1
ATOM 1174 O O . VAL A 1 142 ? -15.728 -9.661 -0.426 1.00 97.50 142 VAL A O 1
ATOM 1177 N N . ALA A 1 143 ? -15.725 -8.103 -2.034 1.00 97.19 143 ALA A N 1
ATOM 1178 C CA . ALA A 1 143 ? -17.077 -8.375 -2.511 1.00 97.19 143 ALA A CA 1
ATOM 1179 C C . ALA A 1 143 ? -17.031 -8.785 -3.992 1.00 97.19 143 ALA A C 1
ATOM 1181 O O . ALA A 1 143 ? -16.835 -7.924 -4.855 1.00 97.19 143 ALA A O 1
ATOM 1182 N N . PRO A 1 144 ? -17.146 -10.085 -4.317 1.00 96.31 144 PRO A N 1
ATOM 1183 C CA . PRO A 1 144 ? -17.148 -10.545 -5.694 1.00 96.31 144 PRO A CA 1
ATOM 1184 C C . PRO A 1 144 ? -18.364 -10.001 -6.434 1.00 96.31 144 PRO A C 1
ATOM 1186 O O . PRO A 1 144 ? -19.464 -9.909 -5.893 1.00 96.31 144 PRO A O 1
ATOM 1189 N N . TRP A 1 145 ? -18.154 -9.679 -7.698 1.00 92.06 145 TRP A N 1
ATOM 1190 C CA . TRP A 1 145 ? -19.215 -9.478 -8.672 1.00 92.06 145 TRP A CA 1
ATOM 1191 C C . TRP A 1 145 ? -18.846 -10.277 -9.926 1.00 92.06 145 TRP A C 1
ATOM 1193 O O . TRP A 1 145 ? -17.799 -10.921 -9.973 1.00 92.06 145 TRP A O 1
ATOM 1203 N N . GLY A 1 146 ? -19.746 -10.356 -10.903 1.00 88.31 146 GLY A N 1
ATOM 1204 C CA . GLY A 1 146 ? -19.592 -11.256 -12.052 1.00 88.31 146 GLY A CA 1
ATOM 1205 C C . GLY A 1 146 ? -18.245 -11.150 -12.792 1.00 88.31 146 GLY A C 1
ATOM 1206 O O . GLY A 1 146 ? -17.444 -10.243 -12.580 1.00 88.31 146 GLY A O 1
ATOM 1207 N N . PHE A 1 147 ? -18.008 -12.082 -13.719 1.00 90.00 147 PHE A N 1
ATOM 1208 C CA . PHE A 1 147 ? -16.823 -12.082 -14.596 1.00 90.00 147 PHE A CA 1
ATOM 1209 C C . PHE A 1 147 ? -15.478 -12.299 -13.880 1.00 90.00 147 PHE A C 1
ATOM 1211 O O . PHE A 1 147 ? -14.438 -11.838 -14.350 1.00 90.00 147 PHE A O 1
ATOM 1218 N N . GLY A 1 148 ? -15.482 -13.006 -12.743 1.00 90.62 148 GLY A N 1
ATOM 1219 C CA . GLY A 1 148 ? -14.257 -13.303 -11.990 1.00 90.62 148 GLY A CA 1
ATOM 1220 C C . GLY A 1 148 ? -13.622 -12.064 -11.352 1.00 90.62 148 GLY A C 1
ATOM 1221 O O . GLY A 1 148 ? -12.406 -12.026 -11.161 1.00 90.62 148 GLY A O 1
ATOM 1222 N N . ARG A 1 149 ? -14.427 -11.038 -11.050 1.00 94.00 149 ARG A N 1
ATOM 1223 C CA . ARG A 1 149 ? -13.978 -9.771 -10.463 1.00 94.00 149 ARG A CA 1
ATOM 1224 C C . ARG A 1 149 ? -14.488 -9.594 -9.041 1.00 94.00 149 ARG A C 1
ATOM 1226 O O . ARG A 1 149 ? -15.443 -10.234 -8.611 1.00 94.00 149 ARG A O 1
ATOM 1233 N N . CYS A 1 150 ? -13.849 -8.713 -8.287 1.00 95.75 150 CYS A N 1
ATOM 1234 C CA . CYS A 1 150 ? -14.342 -8.292 -6.986 1.00 95.75 150 CYS A CA 1
ATOM 1235 C C . CYS A 1 150 ? -14.059 -6.819 -6.724 1.00 95.75 150 CYS A C 1
ATOM 1237 O O . CYS A 1 150 ? -13.027 -6.283 -7.131 1.00 95.75 150 CYS A O 1
ATOM 1239 N N . LEU A 1 151 ? -14.947 -6.194 -5.953 1.00 96.31 151 LEU A N 1
ATOM 1240 C CA . LEU A 1 151 ? -14.592 -5.013 -5.196 1.00 96.31 151 LEU A CA 1
ATOM 1241 C C . LEU A 1 151 ? -13.630 -5.420 -4.094 1.00 96.31 151 LEU A C 1
ATOM 1243 O O . LEU A 1 151 ? -13.997 -6.130 -3.158 1.00 96.31 151 LEU A O 1
ATOM 1247 N N . ARG A 1 152 ? -12.413 -4.906 -4.200 1.00 95.94 152 ARG A N 1
ATOM 1248 C CA . ARG A 1 152 ? -11.430 -4.944 -3.138 1.00 95.94 152 ARG A CA 1
ATOM 1249 C C . ARG A 1 152 ? -11.212 -3.543 -2.604 1.00 95.94 152 ARG A C 1
ATOM 1251 O O . ARG A 1 152 ? -10.651 -2.687 -3.287 1.00 95.94 152 ARG A O 1
ATOM 1258 N N . MET A 1 153 ? -11.627 -3.320 -1.367 1.00 97.38 153 MET A N 1
ATOM 1259 C CA . MET A 1 153 ? -11.473 -2.036 -0.697 1.00 97.38 153 MET A CA 1
ATOM 1260 C C . MET A 1 153 ? -10.691 -2.211 0.592 1.00 97.38 153 MET A C 1
ATOM 1262 O O . MET A 1 153 ? -11.020 -3.080 1.393 1.00 97.38 153 MET A O 1
ATOM 1266 N N . ARG A 1 154 ? -9.666 -1.384 0.800 1.00 96.88 154 ARG A N 1
ATOM 1267 C CA . ARG A 1 154 ? -8.858 -1.377 2.016 1.00 96.88 154 ARG A CA 1
ATOM 1268 C C . ARG A 1 154 ? -8.575 0.053 2.467 1.00 96.88 154 ARG A C 1
ATOM 1270 O O . ARG A 1 154 ? -7.885 0.793 1.770 1.00 96.88 154 ARG A O 1
ATOM 1277 N N . LEU A 1 155 ? -9.093 0.428 3.633 1.00 97.94 155 LEU A N 1
ATOM 1278 C CA . LEU A 1 155 ? -9.002 1.777 4.200 1.00 97.94 155 LEU A CA 1
ATOM 1279 C C . LEU A 1 155 ? -8.353 1.734 5.588 1.00 97.94 155 LEU A C 1
ATOM 1281 O O . LEU A 1 155 ? -8.553 0.780 6.333 1.00 97.94 155 LEU A O 1
ATOM 1285 N N . GLY A 1 156 ? -7.615 2.777 5.958 1.00 98.12 156 GLY A N 1
ATOM 1286 C CA . GLY A 1 156 ? -6.944 2.896 7.253 1.00 98.12 156 GLY A CA 1
ATOM 1287 C C . GLY A 1 156 ? -5.458 2.562 7.156 1.00 98.12 156 GLY A C 1
ATOM 1288 O O . GLY A 1 156 ? -4.745 3.125 6.328 1.00 98.12 156 GLY A O 1
ATOM 1289 N N . TRP A 1 157 ? -4.981 1.650 8.000 1.00 98.06 157 TRP A N 1
ATOM 1290 C CA . TRP A 1 157 ? -3.611 1.134 7.972 1.00 98.06 157 TRP A CA 1
ATOM 1291 C C . TRP A 1 157 ? -3.627 -0.397 7.911 1.00 98.06 157 TRP A C 1
ATOM 1293 O O . TRP A 1 157 ? -4.552 -1.014 8.419 1.00 98.06 157 TRP A O 1
ATOM 1303 N N . LYS A 1 158 ? -2.629 -1.033 7.287 1.00 95.81 158 LYS A N 1
ATOM 1304 C CA . LYS A 1 158 ? -2.539 -2.509 7.198 1.00 95.81 158 LYS A CA 1
ATOM 1305 C C . LYS A 1 158 ? -2.140 -3.130 8.549 1.00 95.81 158 LYS A C 1
ATOM 1307 O O . LYS A 1 158 ? -0.967 -3.420 8.764 1.00 95.81 158 LYS A O 1
ATOM 1312 N N . LEU A 1 159 ? -3.099 -3.304 9.452 1.00 97.19 159 LEU A N 1
ATOM 1313 C CA . LEU A 1 159 ? -2.929 -3.789 10.823 1.00 97.19 159 LEU A CA 1
ATOM 1314 C C . LEU A 1 159 ? -2.983 -5.318 10.920 1.00 97.19 159 LEU A C 1
ATOM 1316 O O . LEU A 1 159 ? -2.205 -5.910 11.657 1.00 97.19 159 LEU A O 1
ATOM 1320 N N . MET A 1 160 ? -3.875 -5.961 10.162 1.00 95.31 160 MET A N 1
ATOM 1321 C CA . MET A 1 160 ? -4.184 -7.397 10.284 1.00 95.31 160 MET A CA 1
ATOM 1322 C C . MET A 1 160 ? -3.164 -8.332 9.609 1.00 95.31 160 MET A C 1
ATOM 1324 O O . MET A 1 160 ? -3.395 -9.530 9.490 1.00 95.31 160 MET A O 1
ATOM 1328 N N . THR A 1 161 ? -2.040 -7.807 9.119 1.00 90.75 161 THR A N 1
ATOM 1329 C CA . THR A 1 161 ? -1.013 -8.603 8.421 1.00 90.75 161 THR A CA 1
ATOM 1330 C C . THR A 1 161 ? 0.190 -8.855 9.317 1.00 90.75 161 THR A C 1
ATOM 1332 O O . THR A 1 161 ? 0.612 -7.941 10.021 1.00 90.75 161 THR A O 1
ATOM 1335 N N . ASP A 1 162 ? 0.832 -10.018 9.178 1.00 89.69 162 ASP A N 1
ATOM 1336 C CA . ASP A 1 162 ? 2.125 -10.350 9.809 1.00 89.69 162 ASP A CA 1
ATOM 1337 C C . ASP A 1 162 ? 3.198 -9.266 9.582 1.00 89.69 162 ASP A C 1
ATOM 1339 O O . ASP A 1 162 ? 4.044 -8.996 10.435 1.00 89.69 162 ASP A O 1
ATOM 1343 N N . LYS A 1 163 ? 3.112 -8.588 8.433 1.00 88.81 163 LYS A N 1
ATOM 1344 C CA . LYS A 1 163 ? 3.940 -7.443 8.048 1.00 88.81 163 LYS A CA 1
ATOM 1345 C C . LYS A 1 163 ? 3.932 -6.295 9.056 1.00 88.81 163 LYS A C 1
ATOM 1347 O O . LYS A 1 163 ? 4.935 -5.592 9.119 1.00 88.81 163 LYS A O 1
ATOM 1352 N N . PHE A 1 164 ? 2.860 -6.104 9.830 1.00 94.06 164 PHE A N 1
ATOM 1353 C CA . PHE A 1 164 ? 2.803 -5.024 10.816 1.00 94.06 164 PHE A CA 1
ATOM 1354 C C . PHE A 1 164 ? 3.891 -5.204 11.879 1.00 94.06 164 PHE A C 1
ATOM 1356 O O . PHE A 1 164 ? 4.685 -4.296 12.115 1.00 94.06 164 PHE A O 1
ATOM 1363 N N . GLN A 1 165 ? 3.981 -6.406 12.446 1.00 93.56 165 GLN A N 1
ATOM 1364 C CA . GLN A 1 165 ? 5.023 -6.753 13.403 1.00 93.56 165 GLN A CA 1
ATOM 1365 C C . GLN A 1 165 ? 6.378 -6.934 12.708 1.00 93.56 165 GLN A C 1
ATOM 1367 O O . GLN A 1 165 ? 7.371 -6.381 13.162 1.00 93.56 165 GLN A O 1
ATOM 1372 N N . ARG A 1 166 ? 6.430 -7.655 11.575 1.00 92.81 166 ARG A N 1
ATOM 1373 C CA . ARG A 1 166 ? 7.694 -7.958 10.874 1.00 92.81 166 ARG A CA 1
ATOM 1374 C C . ARG A 1 166 ? 8.442 -6.707 10.411 1.00 92.81 166 ARG A C 1
ATOM 1376 O O . ARG A 1 166 ? 9.667 -6.702 10.438 1.00 92.81 166 ARG A O 1
ATOM 1383 N N . TYR A 1 167 ? 7.730 -5.698 9.916 1.00 91.44 167 TYR A N 1
ATOM 1384 C CA . TYR A 1 167 ? 8.353 -4.466 9.436 1.00 91.44 167 TYR A CA 1
ATOM 1385 C C . TYR A 1 167 ? 8.330 -3.337 10.463 1.00 91.44 167 TYR A C 1
ATOM 1387 O O . TYR A 1 167 ? 8.896 -2.283 10.191 1.00 91.44 167 TYR A O 1
ATOM 1395 N N . GLU A 1 168 ? 7.702 -3.556 11.620 1.00 95.81 168 GLU A N 1
ATOM 1396 C CA . GLU A 1 168 ? 7.538 -2.578 12.700 1.00 95.81 168 GLU A CA 1
ATOM 1397 C C . GLU A 1 168 ? 6.676 -1.359 12.319 1.00 95.81 168 GLU A C 1
ATOM 1399 O O . GLU A 1 168 ? 6.793 -0.275 12.898 1.00 95.81 168 GLU A O 1
ATOM 1404 N N . PHE A 1 169 ? 5.782 -1.511 11.337 1.00 96.38 169 PHE A N 1
ATOM 1405 C CA . PHE A 1 169 ? 4.789 -0.493 10.993 1.00 96.38 169 PHE A CA 1
ATOM 1406 C C . PHE A 1 169 ? 3.631 -1.019 10.148 1.00 96.38 169 PHE A C 1
ATOM 1408 O O . PHE A 1 169 ? 3.763 -1.974 9.383 1.00 96.38 169 PHE A O 1
ATOM 1415 N N . ALA A 1 170 ? 2.499 -0.326 10.232 1.00 96.88 170 ALA A N 1
ATOM 1416 C CA . ALA A 1 170 ? 1.349 -0.527 9.368 1.00 96.88 170 ALA A CA 1
ATOM 1417 C C . ALA A 1 170 ? 1.301 0.590 8.322 1.00 96.88 170 ALA A C 1
ATOM 1419 O O . ALA A 1 170 ? 1.225 1.771 8.662 1.00 96.88 170 ALA A O 1
ATOM 1420 N N . GLN A 1 171 ? 1.372 0.223 7.043 1.00 95.38 171 GLN A N 1
ATOM 1421 C CA . GLN A 1 171 ? 1.328 1.163 5.918 1.00 95.38 171 GLN A CA 1
ATOM 1422 C C . GLN A 1 171 ? -0.076 1.765 5.766 1.00 95.38 171 GLN A C 1
ATOM 1424 O O . GLN A 1 171 ? -1.062 1.039 5.923 1.00 95.38 171 GLN A O 1
ATOM 1429 N N . LEU A 1 172 ? -0.163 3.056 5.423 1.00 96.62 172 LEU A N 1
ATOM 1430 C CA . LEU A 1 172 ? -1.429 3.701 5.053 1.00 96.62 172 LEU A CA 1
ATOM 1431 C C . LEU A 1 172 ? -2.058 3.001 3.836 1.00 96.62 172 LEU A C 1
ATOM 1433 O O . LEU A 1 172 ? -1.357 2.629 2.894 1.00 96.62 172 LEU A O 1
ATOM 1437 N N . VAL A 1 173 ? -3.378 2.837 3.861 1.00 94.50 173 VAL A N 1
ATOM 1438 C CA . VAL A 1 173 ? -4.186 2.315 2.755 1.00 94.50 173 VAL A CA 1
ATOM 1439 C C . VAL A 1 173 ? -5.481 3.104 2.599 1.00 94.50 173 VAL A C 1
ATOM 1441 O O . VAL A 1 173 ? -6.147 3.475 3.568 1.00 94.50 173 VAL A O 1
ATOM 1444 N N . ASN A 1 174 ? -5.827 3.362 1.347 1.00 95.38 174 ASN A N 1
ATOM 1445 C CA . ASN A 1 174 ? -6.992 4.131 0.922 1.00 95.38 174 ASN A CA 1
ATOM 1446 C C . ASN A 1 174 ? -7.491 3.649 -0.452 1.00 95.38 174 ASN A C 1
ATOM 1448 O O . ASN A 1 174 ? -7.948 4.442 -1.271 1.00 95.38 174 ASN A O 1
ATOM 1452 N N . THR A 1 175 ? -7.370 2.350 -0.729 1.00 92.94 175 THR A N 1
ATOM 1453 C CA . THR A 1 175 ? -7.677 1.786 -2.044 1.00 92.94 175 THR A CA 1
ATOM 1454 C C . THR A 1 175 ? -9.104 1.257 -2.108 1.00 92.94 175 THR A C 1
ATOM 1456 O O . THR A 1 175 ? -9.582 0.605 -1.181 1.00 92.94 175 THR A O 1
ATOM 1459 N N . ALA A 1 176 ? -9.771 1.486 -3.236 1.00 94.69 176 ALA A N 1
ATOM 1460 C CA . ALA A 1 176 ? -11.043 0.867 -3.588 1.00 94.69 176 ALA A CA 1
ATOM 1461 C C . ALA A 1 176 ? -11.000 0.503 -5.075 1.00 94.69 176 ALA A C 1
ATOM 1463 O O . ALA A 1 176 ? -11.123 1.368 -5.937 1.00 94.69 176 ALA A O 1
ATOM 1464 N N . ASN A 1 177 ? -10.760 -0.772 -5.376 1.00 93.69 177 ASN A N 1
ATOM 1465 C CA . ASN A 1 177 ? -10.683 -1.273 -6.741 1.00 93.69 177 ASN A CA 1
ATOM 1466 C C . ASN A 1 177 ? -11.872 -2.202 -7.015 1.00 93.69 177 ASN A C 1
ATOM 1468 O O . ASN A 1 177 ? -11.868 -3.330 -6.520 1.00 93.69 177 ASN A O 1
ATOM 1472 N N . PRO A 1 178 ? -12.876 -1.771 -7.797 1.00 94.06 178 PRO A N 1
ATOM 1473 C CA . PRO A 1 178 ? -13.960 -2.647 -8.203 1.00 94.06 178 PRO A CA 1
ATOM 1474 C C . PRO A 1 178 ? -13.510 -3.710 -9.207 1.00 94.06 178 PRO A C 1
ATOM 1476 O O . PRO A 1 178 ? -14.229 -4.665 -9.393 1.00 94.06 178 PRO A O 1
ATOM 1479 N N . PHE A 1 179 ? -12.347 -3.622 -9.849 1.00 92.94 179 PHE A N 1
ATOM 1480 C CA . PHE A 1 179 ? -11.956 -4.540 -10.928 1.00 92.94 179 PHE A CA 1
ATOM 1481 C C . PHE A 1 179 ? -10.843 -5.522 -10.541 1.00 92.94 179 PHE A C 1
ATOM 1483 O O . PHE A 1 179 ? -10.197 -6.094 -11.428 1.00 92.94 179 PHE A O 1
ATOM 1490 N N . ASP A 1 180 ? -10.601 -5.730 -9.242 1.00 90.38 180 ASP A N 1
ATOM 1491 C CA . ASP A 1 180 ? -9.579 -6.689 -8.815 1.00 90.38 180 ASP A CA 1
ATOM 1492 C C . ASP A 1 180 ? -9.991 -8.125 -9.182 1.00 90.38 180 ASP A C 1
ATOM 1494 O O . ASP A 1 180 ? -11.178 -8.431 -9.327 1.00 90.38 180 ASP A O 1
ATOM 1498 N N . GLY A 1 181 ? -9.008 -8.995 -9.407 1.00 90.56 181 GLY A N 1
ATOM 1499 C CA . GLY A 1 181 ? -9.254 -10.389 -9.781 1.00 90.56 181 GLY A CA 1
ATOM 1500 C C . GLY A 1 181 ? -9.747 -11.217 -8.594 1.00 90.56 181 GLY A C 1
ATOM 1501 O O . GLY A 1 181 ? -9.219 -11.092 -7.493 1.00 90.56 181 GLY A O 1
ATOM 1502 N N . TYR A 1 182 ? -10.723 -12.099 -8.816 1.00 90.81 182 TYR A N 1
ATOM 1503 C CA . TYR A 1 182 ? -11.275 -12.967 -7.775 1.00 90.81 182 TYR A CA 1
ATOM 1504 C C . TYR A 1 182 ? -10.908 -14.438 -8.009 1.00 90.81 182 TYR A C 1
ATOM 1506 O O . TYR A 1 182 ? -11.462 -15.132 -8.863 1.00 90.81 182 TYR A O 1
ATOM 1514 N N . GLY A 1 183 ? -9.941 -14.926 -7.233 1.00 83.12 183 GLY A N 1
ATOM 1515 C CA . GLY A 1 183 ? -9.385 -16.272 -7.347 1.00 83.12 183 GLY A CA 1
ATOM 1516 C C . GLY A 1 183 ? -8.500 -16.505 -8.565 1.00 83.12 183 GLY A C 1
ATOM 1517 O O . GLY A 1 183 ? -8.316 -17.649 -8.971 1.00 83.12 183 GLY A O 1
ATOM 1518 N N . GLU A 1 184 ? -7.965 -15.436 -9.151 1.00 67.00 184 GLU A N 1
ATOM 1519 C CA . GLU A 1 184 ? -6.821 -15.514 -10.052 1.00 67.00 184 GLU A CA 1
ATOM 1520 C C . GLU A 1 184 ? -5.544 -15.270 -9.237 1.00 67.00 184 GLU A C 1
ATOM 1522 O O . GLU A 1 184 ? -5.065 -14.142 -9.125 1.00 67.00 184 GLU A O 1
ATOM 1527 N N . SER A 1 185 ? -4.962 -16.316 -8.644 1.00 54.31 185 SER A N 1
ATOM 1528 C CA . SER A 1 185 ? -3.545 -16.248 -8.279 1.00 54.31 185 SER A CA 1
ATOM 1529 C C . SER A 1 185 ? -2.729 -16.443 -9.560 1.00 54.31 185 SER A C 1
ATOM 1531 O O . SER A 1 185 ? -2.452 -17.576 -9.946 1.00 54.31 185 SER A O 1
ATOM 1533 N N . LYS A 1 186 ? -2.411 -15.349 -10.258 1.00 47.62 186 LYS A N 1
ATOM 1534 C CA . LYS A 1 186 ? -1.370 -15.354 -11.296 1.00 47.62 186 LYS A CA 1
ATOM 1535 C C . LYS A 1 186 ? -0.008 -15.096 -10.668 1.00 47.62 186 LYS A C 1
ATOM 1537 O O . LYS A 1 186 ? 0.161 -14.024 -10.026 1.00 47.62 186 LYS A O 1
#

Secondary structure (DSSP, 8-state):
-HHHHHHHHHHHHHHHHHTHHHHHHHHHHH-----TTS-S-SSSTTTS-SSS-TT--HHIIIIISSSTT--SHHHHHHHHHHHHHHSTTHHHHHHTPEEP-TTPEEEEEE-TT-BTTTTB-EEEEEEEEETTEEEEEEEEEEEEETTTEEEEEEEEE--SSTHHHHHTEEPEEEEEEEEEESS---

Radius of gyration: 17.49 Å; chains: 1; bounding box: 40×33×49 Å

Foldseek 3Di:
DQVVLQVVLVVVVVVVVVCLVPLLLVQLVVFADDPQPDQADPPSLQFDARNGHLLGDQCLQQPVFPQHVDCDDPSVSSSSSVRSVVVTRNNSLVVSKDFADPQKDKDKDKDLPADLQVQRFIKMKIFIDHPNHTNWIKIWGWADDPPQWTWTFIAIWQPSDPCCVVVRITGGGGDTDRGHGRNPPD

pLDDT: mean 93.13, std 6.84, range [47.62, 98.56]

Sequence (186 aa):
MIYLKWLALCLLDWVMHVTLLFALPVIALFTREQPYNLRPYTWGWLWGTWDNPPQGDRGFVTSRCWLPNQTTGVRGYCNRVL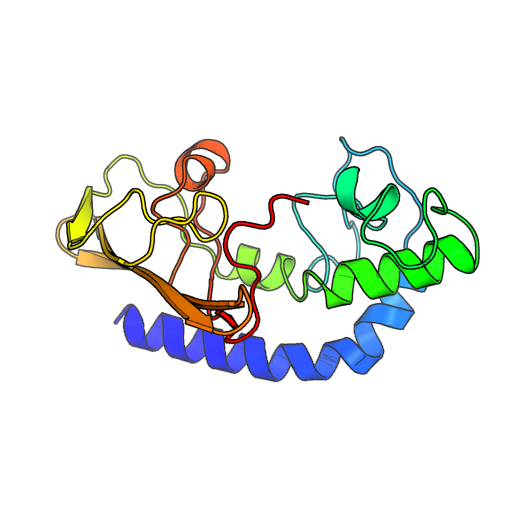WMIRNPLYGLARLAALPYNPDAVLTYVGDPNISDKERRPGWYFAQLRLAGKLIGFELYVVAPWGFGRCLRMRLGWKLMTDKFQRYEFAQLVNTANPFDGYGESK